Protein AF-V6F274-F1 (afdb_monomer_lite)

Sequence (256 aa):
MAWKYDRFAHTASNDDLSATFKVRGSCPDDVEIDPVRLPEGGLSDEQLLAIKEEIRGAVRDELVRWEMDGILRTYFPSDYATAASVLTRATGKNVSVRSLQAWLIDPGKPSSRRCPEWALKVLKQHVAENALERAQPKLTRLWSGEVRDSKVVEFATDRILREEARREKWRKTGLDALPDKLFELELRVDEYLAHLSNGLTALKTAVRGAEDFEAMKSAFLAAMDEAGTVDFLVRQTRADIEQRKGEFGSDDGVEG

Organism: Magnetospirillum gryphiswaldense (strain DSM 6361 / JCM 21280 / NBRC 15271 / MSR-1) (NCBI:txid431944)

Secondary structure (DSSP, 8-state):
---EEETTTTEEEETTTTEEEEEE-SSSSS-EEEEEE--TT---HHHHHHHHHHHHHHHHHHHHHHHHHHHHHHHSTT-HHHHHHHHHHHHSS---HHHHHHHHS-TTSTT--PPPHHHHHHHHHHHHHHT---PPP-S---HHHHIIIIIHHHHHHHHHHHHHHHHHHHHTS-TTTHHHHHHHHHHHHHHHHHHHHHHHHHHHHHHHH-SSHHHHHHHHHHHHHHHHHHHHHHHHHHHHHHHT-GGGGSTTS---

Radius of gyration: 27.74 Å; chains: 1; bounding box: 57×38×76 Å

pLDDT: mean 86.95, std 8.94, range [52.84, 95.5]

Foldseek 3Di:
DAWFADPVQQKIDDPVQRWMWRWDDDALVPTDTDTPDGHPPGDDPVRVVVVSNNVSVNRHQVVLLVLLVVLCCFAPNLNVQVLQVQLCVVPVDNGDLLNSQLSNPRPPFPSHDRDDPVSSVSSVVVCVVVVDDRDDPPPDDDPVSSCVRHNVSVVVRVVVVVVVVVVVVVVPDDPVCVVVVVVVVVVVVVVVVVLVVQLVVQLVVLVVPDPDDVSSVVSSVVSNVVVVVVVVVVVVVVVCCVVCHALSVDPNSHGD

Structure (mmCIF, N/CA/C/O backbone):
data_AF-V6F274-F1
#
_entry.id   AF-V6F274-F1
#
loop_
_atom_site.group_PDB
_atom_site.id
_atom_site.type_symbol
_atom_site.label_atom_id
_atom_site.label_alt_id
_atom_site.label_comp_id
_atom_site.label_asym_id
_atom_site.label_entity_id
_atom_site.label_seq_id
_atom_site.pdbx_PDB_ins_code
_atom_site.Cartn_x
_atom_site.Cartn_y
_atom_site.Cartn_z
_atom_site.occupancy
_atom_site.B_iso_or_equiv
_atom_site.auth_seq_id
_atom_site.auth_comp_id
_atom_site.auth_asym_id
_atom_site.auth_atom_id
_atom_site.pdbx_PDB_model_num
ATOM 1 N N . MET A 1 1 ? 7.027 15.236 17.107 1.00 58.75 1 MET A N 1
ATOM 2 C CA . MET A 1 1 ? 7.902 14.051 17.088 1.00 58.75 1 MET A CA 1
ATOM 3 C C . MET A 1 1 ? 6.997 12.843 17.235 1.00 58.75 1 MET A C 1
ATOM 5 O O . MET A 1 1 ? 6.377 12.708 18.277 1.00 58.75 1 MET A O 1
ATOM 9 N N . ALA A 1 2 ? 6.768 12.075 16.170 1.00 80.19 2 ALA A N 1
ATOM 10 C CA . ALA A 1 2 ? 5.833 10.949 16.212 1.00 80.19 2 ALA A CA 1
ATOM 11 C C . ALA A 1 2 ? 6.622 9.639 16.174 1.00 80.19 2 ALA A C 1
ATOM 13 O O . ALA A 1 2 ? 7.178 9.281 15.136 1.00 80.19 2 ALA A O 1
ATOM 14 N N . TRP A 1 3 ? 6.686 8.946 17.310 1.00 88.31 3 TRP A N 1
ATOM 15 C CA . TRP A 1 3 ? 7.238 7.597 17.380 1.00 88.31 3 TRP A CA 1
ATOM 16 C C . TRP A 1 3 ? 6.359 6.623 16.602 1.00 88.31 3 TRP A C 1
ATOM 18 O O . TRP A 1 3 ? 5.134 6.632 16.729 1.00 88.31 3 TRP A O 1
ATOM 28 N N . LYS A 1 4 ? 6.993 5.761 15.811 1.00 89.75 4 LYS A N 1
ATOM 29 C CA . LYS A 1 4 ? 6.344 4.654 15.108 1.00 89.75 4 LYS A CA 1
ATOM 30 C C . LYS A 1 4 ? 6.675 3.373 15.853 1.00 89.75 4 LYS A C 1
ATOM 32 O O . LYS A 1 4 ? 7.851 3.073 16.020 1.00 89.75 4 LYS A O 1
ATOM 37 N N . TYR A 1 5 ? 5.663 2.636 16.297 1.00 91.06 5 TYR A N 1
ATOM 38 C CA . TYR A 1 5 ? 5.847 1.341 16.948 1.00 91.06 5 TYR A CA 1
ATOM 39 C C . TYR A 1 5 ? 5.489 0.204 15.989 1.00 91.06 5 TYR A C 1
ATOM 41 O O . TYR A 1 5 ? 4.384 0.168 15.452 1.00 91.06 5 TYR A O 1
ATOM 49 N N . ASP A 1 6 ? 6.423 -0.723 15.791 1.00 88.38 6 ASP A N 1
ATOM 50 C CA . ASP A 1 6 ? 6.211 -1.982 15.088 1.00 88.38 6 ASP A CA 1
ATOM 51 C C . ASP A 1 6 ? 5.970 -3.092 16.112 1.00 88.38 6 ASP A C 1
ATOM 53 O O . ASP A 1 6 ? 6.865 -3.502 16.861 1.00 88.38 6 ASP A O 1
ATOM 57 N N . ARG A 1 7 ? 4.736 -3.597 16.126 1.00 85.00 7 ARG A N 1
ATOM 58 C CA . ARG A 1 7 ? 4.308 -4.661 17.032 1.00 85.00 7 ARG A CA 1
ATOM 59 C C . ARG A 1 7 ? 5.056 -5.978 16.815 1.00 85.00 7 ARG A C 1
ATOM 61 O O . ARG A 1 7 ? 5.243 -6.708 17.781 1.00 85.00 7 ARG A O 1
ATOM 68 N N . PHE A 1 8 ? 5.428 -6.313 15.583 1.00 86.31 8 PHE A N 1
ATOM 69 C CA . PHE A 1 8 ? 6.052 -7.598 15.260 1.00 86.31 8 PHE A CA 1
ATOM 70 C C . PHE A 1 8 ? 7.553 -7.577 15.508 1.00 86.31 8 PHE A C 1
ATOM 72 O O . PHE A 1 8 ? 8.109 -8.538 16.035 1.00 86.31 8 PHE A O 1
ATOM 79 N N . ALA A 1 9 ? 8.205 -6.473 15.147 1.00 88.50 9 ALA A N 1
ATOM 80 C CA . ALA A 1 9 ? 9.619 -6.280 15.434 1.00 88.50 9 ALA A CA 1
ATOM 81 C C . ALA A 1 9 ? 9.871 -5.920 16.908 1.00 88.50 9 ALA A C 1
ATOM 83 O O . ALA A 1 9 ? 11.005 -6.034 17.377 1.00 88.50 9 ALA A O 1
ATOM 84 N N . HIS A 1 10 ? 8.828 -5.504 17.637 1.00 90.44 10 HIS A N 1
ATOM 85 C CA . HIS A 1 10 ? 8.923 -4.940 18.981 1.00 90.44 10 HIS A CA 1
ATOM 86 C C . HIS A 1 10 ? 9.917 -3.774 19.029 1.00 90.44 10 HIS A C 1
ATOM 88 O O . HIS A 1 10 ? 10.778 -3.696 19.909 1.00 90.44 10 HIS A O 1
ATOM 94 N N . THR A 1 11 ? 9.824 -2.872 18.053 1.00 92.75 11 THR A N 1
ATOM 95 C CA . THR A 1 11 ? 10.701 -1.705 17.943 1.00 92.75 11 THR A CA 1
ATOM 96 C C . THR A 1 11 ? 9.897 -0.424 17.817 1.00 92.75 11 THR A C 1
ATOM 98 O O . THR A 1 11 ? 8.853 -0.382 17.173 1.00 92.75 11 THR A O 1
ATOM 101 N N . ALA A 1 12 ? 10.391 0.637 18.444 1.00 91.88 12 ALA A N 1
ATOM 102 C CA . ALA A 1 12 ? 9.900 1.988 18.254 1.00 91.88 12 ALA A CA 1
ATOM 103 C C . ALA A 1 12 ? 10.981 2.819 17.563 1.00 91.88 12 ALA A C 1
ATOM 105 O O . ALA A 1 12 ? 12.122 2.855 18.027 1.00 91.88 12 ALA A O 1
ATOM 106 N N . SER A 1 13 ? 10.641 3.481 16.460 1.00 92.19 13 SER A N 1
ATOM 107 C CA . SER A 1 13 ? 11.565 4.322 15.701 1.00 92.19 13 SER A CA 1
ATOM 108 C C . SER A 1 13 ? 11.059 5.751 15.561 1.00 92.19 13 SER A C 1
ATOM 110 O O . SER A 1 13 ? 9.854 6.022 15.532 1.00 92.19 13 SER A O 1
ATOM 112 N N . ASN A 1 14 ? 12.010 6.676 15.480 1.00 90.62 14 ASN A N 1
ATOM 113 C CA . ASN A 1 14 ? 11.763 8.079 15.205 1.00 90.62 14 ASN A CA 1
ATOM 114 C C . ASN A 1 14 ? 12.804 8.561 14.191 1.00 90.62 14 ASN A C 1
ATOM 116 O O . ASN A 1 14 ? 13.995 8.635 14.503 1.00 90.62 14 ASN A O 1
ATOM 120 N N . ASP A 1 15 ? 12.336 8.847 12.975 1.00 85.75 15 ASP A N 1
ATOM 121 C CA . ASP A 1 15 ? 13.190 9.225 11.846 1.00 85.75 15 ASP A CA 1
ATOM 122 C C . ASP A 1 15 ? 13.871 10.585 12.096 1.00 85.75 15 ASP A C 1
ATOM 124 O O . ASP A 1 15 ? 15.058 10.733 11.810 1.00 85.75 15 ASP A O 1
ATOM 128 N N . ASP A 1 16 ? 13.162 11.537 12.718 1.00 85.56 16 ASP A N 1
ATOM 129 C CA . ASP A 1 16 ? 13.673 12.885 13.014 1.00 85.56 16 ASP A CA 1
ATOM 130 C C . ASP A 1 16 ? 14.846 12.839 14.004 1.00 85.56 16 ASP A C 1
ATOM 132 O O . ASP A 1 16 ? 15.831 13.558 13.857 1.00 85.56 16 ASP A O 1
ATOM 136 N N . LEU A 1 17 ? 14.752 11.965 15.011 1.00 85.56 17 LEU A N 1
ATOM 137 C CA . LEU A 1 17 ? 15.794 11.775 16.024 1.00 85.56 17 LEU A CA 1
ATOM 138 C C . LEU A 1 17 ? 16.844 10.736 15.614 1.00 85.56 17 LEU A C 1
ATOM 140 O O . LEU A 1 17 ? 17.792 10.509 16.361 1.00 85.56 17 LEU A O 1
ATOM 144 N N . SER A 1 18 ? 16.677 10.069 14.465 1.00 87.69 18 SER A N 1
ATOM 145 C CA . SER A 1 18 ? 17.508 8.925 14.057 1.00 87.69 18 SER A CA 1
ATOM 146 C C . SER A 1 18 ? 17.679 7.881 15.175 1.00 87.69 18 SER A C 1
ATOM 148 O O . SER A 1 18 ? 18.742 7.273 15.329 1.00 87.69 18 SER A O 1
ATOM 150 N N . ALA A 1 19 ? 16.620 7.682 15.962 1.00 90.62 19 ALA A N 1
ATOM 151 C CA . ALA A 1 19 ? 16.631 6.878 17.175 1.00 90.62 19 ALA A CA 1
ATOM 152 C C . ALA A 1 19 ? 15.754 5.633 17.016 1.00 90.62 19 ALA A C 1
ATOM 154 O O . ALA A 1 19 ? 14.719 5.642 16.342 1.00 90.62 19 ALA A O 1
ATOM 155 N N . THR A 1 20 ? 16.169 4.532 17.633 1.00 92.81 20 THR A N 1
ATOM 156 C CA . THR A 1 20 ? 15.421 3.275 17.633 1.00 92.81 20 THR A CA 1
ATOM 157 C C . THR A 1 20 ? 15.566 2.591 18.979 1.00 92.81 20 THR A C 1
ATOM 159 O O . THR A 1 20 ? 16.676 2.402 19.475 1.00 92.81 20 THR A O 1
ATOM 162 N N . PHE A 1 21 ? 14.438 2.181 19.541 1.00 93.38 21 PHE A N 1
ATOM 163 C CA . PHE A 1 21 ? 14.358 1.449 20.793 1.00 93.38 21 PHE A CA 1
ATOM 164 C C . PHE A 1 21 ? 13.719 0.092 20.554 1.00 93.38 21 PHE A C 1
ATOM 166 O O . PHE A 1 21 ? 12.788 -0.038 19.760 1.00 93.38 21 PHE A O 1
ATOM 173 N N . LYS A 1 22 ? 14.200 -0.922 21.262 1.00 94.06 22 LYS A N 1
ATOM 174 C CA . LYS A 1 22 ? 13.488 -2.178 21.434 1.00 94.06 22 LYS A CA 1
ATOM 175 C C . LYS A 1 22 ? 12.501 -1.992 22.574 1.00 94.06 22 LYS A C 1
ATOM 177 O O . LYS A 1 22 ? 12.863 -1.475 23.625 1.00 94.06 22 LYS A O 1
ATOM 182 N N . VAL A 1 23 ? 11.269 -2.415 22.359 1.00 92.38 23 VAL A N 1
ATOM 183 C CA . VAL A 1 23 ? 10.185 -2.305 23.328 1.00 92.38 23 VAL A CA 1
ATOM 184 C C . VAL A 1 23 ? 9.952 -3.675 23.948 1.00 92.38 23 VAL A C 1
ATOM 186 O O . VAL A 1 23 ? 9.784 -4.666 23.239 1.00 92.38 23 VAL A O 1
ATOM 189 N N . ARG A 1 24 ? 9.950 -3.746 25.275 1.00 89.06 24 ARG A N 1
ATOM 190 C CA . ARG A 1 24 ? 9.517 -4.918 26.041 1.00 89.06 24 ARG A CA 1
ATOM 191 C C . ARG A 1 24 ? 8.244 -4.568 26.797 1.00 89.06 24 ARG A C 1
ATOM 193 O O . ARG A 1 24 ? 8.030 -3.410 27.128 1.00 89.06 24 ARG A O 1
ATOM 200 N N . GLY A 1 25 ? 7.433 -5.580 27.068 1.00 79.44 25 GLY A N 1
ATOM 201 C CA . GLY A 1 25 ? 6.098 -5.395 27.628 1.00 79.44 25 GLY A CA 1
ATOM 202 C C . GLY A 1 25 ? 5.022 -5.789 26.625 1.00 79.44 25 GLY A C 1
ATOM 203 O O . GLY A 1 25 ? 5.238 -5.799 25.410 1.00 79.44 25 GLY A O 1
ATOM 204 N N . SER A 1 26 ? 3.880 -6.206 27.154 1.00 69.06 26 SER A N 1
ATOM 205 C CA . SER A 1 26 ? 2.735 -6.671 26.365 1.00 69.06 26 SER A CA 1
ATOM 206 C C . SER A 1 26 ? 1.564 -5.691 26.396 1.00 69.06 26 SER A C 1
ATOM 208 O O . SER A 1 26 ? 0.618 -5.844 25.619 1.00 69.06 26 SER A O 1
ATOM 210 N N . CYS A 1 27 ? 1.631 -4.672 27.256 1.00 75.38 27 CYS A N 1
ATOM 211 C CA . CYS A 1 27 ? 0.611 -3.656 27.433 1.00 75.38 27 CYS A CA 1
ATOM 212 C C . CYS A 1 27 ? 1.229 -2.243 27.474 1.00 75.38 27 CYS A C 1
ATOM 214 O O . CYS A 1 27 ? 2.432 -2.076 27.630 1.00 75.38 27 CYS A O 1
ATOM 216 N N . PRO A 1 28 ? 0.433 -1.175 27.310 1.00 79.38 28 PRO A N 1
ATOM 217 C CA . PRO A 1 28 ? 0.962 0.189 27.364 1.00 79.38 28 PRO A CA 1
ATOM 218 C C . PRO A 1 28 ? 1.553 0.574 28.727 1.00 79.38 28 PRO A C 1
ATOM 220 O O . PRO A 1 28 ? 2.378 1.480 28.797 1.00 79.38 28 PRO A O 1
ATOM 223 N N . ASP A 1 29 ? 1.132 -0.093 29.802 1.00 82.25 29 ASP A N 1
ATOM 224 C CA . ASP A 1 29 ? 1.505 0.273 31.170 1.00 82.25 29 ASP A CA 1
ATOM 225 C C . ASP A 1 29 ? 2.794 -0.432 31.638 1.00 82.25 29 ASP A C 1
ATOM 227 O O . ASP A 1 29 ? 3.467 0.062 32.541 1.00 82.25 29 ASP A O 1
ATOM 231 N N . ASP A 1 30 ? 3.184 -1.541 30.992 1.00 86.25 30 ASP A N 1
ATOM 232 C CA . ASP A 1 30 ? 4.390 -2.335 31.290 1.00 86.25 30 ASP A CA 1
ATOM 233 C C . ASP A 1 30 ? 5.542 -2.099 30.296 1.00 86.25 30 ASP A C 1
ATOM 235 O O . ASP A 1 30 ? 6.525 -2.842 30.291 1.00 86.25 30 ASP A O 1
ATOM 239 N N . VAL A 1 31 ? 5.433 -1.058 29.462 1.00 88.38 31 VAL A N 1
ATOM 240 C CA . VAL A 1 31 ? 6.442 -0.727 28.450 1.00 88.38 31 VAL A CA 1
ATOM 241 C C . VAL A 1 31 ? 7.774 -0.400 29.112 1.00 88.38 31 VAL A C 1
ATOM 243 O O . VAL A 1 31 ? 7.897 0.599 29.826 1.00 88.38 31 VAL A O 1
ATOM 246 N N . GLU A 1 32 ? 8.780 -1.197 28.775 1.00 90.31 32 GLU A N 1
ATOM 247 C CA . GLU A 1 32 ? 10.198 -0.936 28.984 1.00 90.31 32 GLU A CA 1
ATOM 248 C C . GLU A 1 32 ? 10.888 -0.732 27.636 1.00 90.31 32 GLU A C 1
ATOM 250 O O . GLU A 1 32 ? 10.511 -1.341 26.631 1.00 90.31 32 GLU A O 1
ATOM 255 N N . ILE A 1 33 ? 11.894 0.142 27.601 1.00 91.06 33 ILE A N 1
ATOM 256 C CA . ILE A 1 33 ? 12.608 0.483 26.369 1.00 91.06 33 ILE A CA 1
ATOM 257 C C . ILE A 1 33 ? 14.104 0.236 26.533 1.00 91.06 33 ILE A C 1
ATOM 259 O O . ILE A 1 33 ? 14.715 0.699 27.492 1.00 91.06 33 ILE A O 1
ATOM 263 N N . ASP A 1 34 ? 14.694 -0.464 25.568 1.00 90.62 34 ASP A N 1
ATOM 264 C CA . ASP A 1 34 ? 16.140 -0.630 25.455 1.00 90.62 34 ASP A CA 1
ATOM 265 C C . ASP A 1 34 ? 16.634 0.112 24.210 1.00 90.62 34 ASP A C 1
ATOM 267 O O . ASP A 1 34 ? 16.087 -0.095 23.120 1.00 90.62 34 ASP A O 1
ATOM 271 N N . PRO A 1 35 ? 17.669 0.957 24.305 1.00 88.69 35 PRO A N 1
ATOM 272 C CA . PRO A 1 35 ? 18.209 1.630 23.135 1.00 88.69 35 PRO A CA 1
ATOM 273 C C . PRO A 1 35 ? 18.848 0.622 22.172 1.00 88.69 35 PRO A C 1
ATOM 275 O O . PRO A 1 35 ? 19.705 -0.172 22.552 1.00 88.69 35 PRO A O 1
ATOM 278 N N . VAL A 1 36 ? 18.448 0.682 20.902 1.00 89.75 36 VAL A N 1
ATOM 279 C CA . VAL A 1 36 ? 19.090 -0.043 19.789 1.00 89.75 36 VAL A CA 1
ATOM 280 C C . VAL A 1 36 ? 19.980 0.914 19.002 1.00 89.75 36 VAL A C 1
ATOM 282 O O . VAL A 1 36 ? 21.102 0.574 18.639 1.00 89.75 36 VAL A O 1
ATOM 285 N N . ARG A 1 37 ? 19.483 2.132 18.765 1.00 88.69 37 ARG A N 1
ATOM 286 C CA . ARG A 1 37 ? 20.206 3.229 18.127 1.00 88.69 37 ARG A CA 1
ATOM 287 C C . ARG A 1 37 ? 19.852 4.536 18.825 1.00 88.69 37 ARG A C 1
ATOM 289 O O . ARG A 1 37 ? 18.673 4.847 18.979 1.00 88.69 37 ARG A O 1
ATOM 296 N N . LEU A 1 38 ? 20.869 5.291 19.220 1.00 86.38 38 LEU A N 1
ATOM 297 C CA . LEU A 1 38 ? 20.725 6.588 19.876 1.00 86.38 38 LEU A CA 1
ATOM 298 C C . LEU A 1 38 ? 21.151 7.727 18.940 1.00 86.38 38 LEU A C 1
ATOM 300 O O . LEU A 1 38 ? 21.980 7.497 18.054 1.00 86.38 38 LEU A O 1
ATOM 304 N N . PRO A 1 39 ? 20.608 8.940 19.139 1.00 85.50 39 PRO A N 1
ATOM 305 C CA . PRO A 1 39 ? 21.097 10.133 18.461 1.00 85.50 39 PRO A CA 1
ATOM 306 C C . PRO A 1 39 ? 22.546 10.447 18.863 1.00 85.50 39 PRO A C 1
ATOM 308 O O . PRO A 1 39 ? 23.002 10.102 19.959 1.00 85.50 39 PRO A O 1
ATOM 311 N N . GLU A 1 40 ? 23.266 11.136 17.977 1.00 76.06 40 GLU A N 1
ATOM 312 C CA . GLU A 1 40 ? 24.596 11.666 18.281 1.00 76.06 40 GLU A CA 1
ATOM 313 C C . GLU A 1 40 ? 24.498 12.662 19.450 1.00 76.06 40 GLU A C 1
ATOM 315 O O . GLU A 1 40 ? 23.741 13.627 19.391 1.00 76.06 40 GLU A O 1
ATOM 320 N N . GLY A 1 41 ? 25.237 12.400 20.533 1.00 78.00 41 GLY A N 1
ATOM 321 C CA . GLY A 1 41 ? 25.191 13.193 21.771 1.00 78.00 41 GLY A CA 1
ATOM 322 C C . GLY A 1 41 ? 24.493 12.515 22.956 1.00 78.00 41 GLY A C 1
ATOM 323 O O . GLY A 1 41 ? 24.585 13.021 24.072 1.00 78.00 41 GLY A O 1
ATOM 324 N N . GLY A 1 42 ? 23.872 11.347 22.751 1.00 81.56 42 GLY A N 1
ATOM 325 C CA . GLY A 1 42 ? 23.177 10.620 23.817 1.00 81.56 42 GLY A CA 1
ATOM 326 C C . GLY A 1 42 ? 21.860 11.283 24.237 1.00 81.56 42 GLY A C 1
ATOM 327 O O . GLY A 1 42 ? 21.408 12.246 23.624 1.00 81.56 42 GLY A O 1
ATOM 328 N N . LEU A 1 43 ? 21.213 10.731 25.263 1.00 84.75 43 LEU A N 1
ATOM 329 C CA . LEU A 1 43 ? 19.952 11.236 25.812 1.00 84.75 43 LEU A CA 1
ATOM 330 C C . LEU A 1 43 ? 20.100 11.420 27.321 1.00 84.75 43 LEU A C 1
ATOM 332 O O . LEU A 1 43 ? 20.685 10.564 27.982 1.00 84.75 43 LEU A O 1
ATOM 336 N N . SER A 1 44 ? 19.564 12.514 27.859 1.00 88.06 44 SER A N 1
ATOM 337 C CA . SER A 1 44 ? 19.455 12.695 29.308 1.00 88.06 44 SER A CA 1
ATOM 338 C C . SER A 1 44 ? 18.360 11.801 29.899 1.00 88.06 44 SER A C 1
ATOM 340 O O . SER A 1 44 ? 17.446 11.367 29.194 1.00 88.06 44 SER A O 1
ATOM 342 N N . ASP A 1 45 ? 18.404 11.568 31.211 1.00 86.62 45 ASP A N 1
ATOM 343 C CA . ASP A 1 45 ? 17.391 10.766 31.912 1.00 86.62 45 ASP A CA 1
ATOM 344 C C . ASP A 1 45 ? 15.978 11.358 31.775 1.00 86.62 45 ASP A C 1
ATOM 346 O O . ASP A 1 45 ? 15.004 10.630 31.581 1.00 86.62 45 ASP A O 1
ATOM 350 N N . GLU A 1 46 ? 15.858 12.689 31.797 1.00 89.94 46 GLU A N 1
ATOM 351 C CA . GLU A 1 46 ? 14.585 13.386 31.569 1.00 89.94 46 GLU A CA 1
ATOM 352 C C . GLU A 1 46 ? 14.054 13.158 30.145 1.00 89.94 46 GLU A C 1
ATOM 354 O O . GLU A 1 46 ? 12.860 12.917 29.953 1.00 89.94 46 GLU A O 1
ATOM 359 N N . GLN A 1 47 ? 14.937 13.180 29.140 1.00 88.69 47 GLN A N 1
ATOM 360 C CA . GLN A 1 47 ? 14.571 12.897 27.751 1.00 88.69 47 GLN A CA 1
ATOM 361 C C . GLN A 1 47 ? 14.164 11.436 27.566 1.00 88.69 47 GLN A C 1
ATOM 363 O O . GLN A 1 47 ? 13.187 11.160 26.873 1.00 88.69 47 GLN A O 1
ATOM 368 N N . LEU A 1 48 ? 14.877 10.501 28.200 1.00 87.44 48 LEU A N 1
ATOM 369 C CA . LEU A 1 48 ? 14.534 9.080 28.174 1.00 87.44 48 LEU A CA 1
ATOM 370 C C . LEU A 1 48 ? 13.157 8.823 28.788 1.00 87.44 48 LEU A C 1
ATOM 372 O O . LEU A 1 48 ? 12.377 8.056 28.223 1.00 87.44 48 LEU A O 1
ATOM 376 N N . LEU A 1 49 ? 12.825 9.490 29.897 1.00 88.69 49 LEU A N 1
ATOM 377 C CA . LEU A 1 49 ? 11.506 9.377 30.515 1.00 88.69 49 LEU A CA 1
ATOM 378 C C . LEU A 1 49 ? 10.399 9.911 29.593 1.00 88.69 49 LEU A C 1
ATOM 380 O O . LEU A 1 49 ? 9.384 9.241 29.406 1.00 88.69 49 LEU A O 1
ATOM 384 N N . ALA A 1 50 ? 10.607 11.073 28.969 1.00 90.50 50 ALA A N 1
ATOM 385 C CA . ALA A 1 50 ? 9.653 11.637 28.012 1.00 90.50 50 ALA A CA 1
ATOM 386 C C . ALA A 1 50 ? 9.458 10.728 26.785 1.00 90.50 50 ALA A C 1
ATOM 388 O O . ALA A 1 50 ? 8.327 10.447 26.391 1.00 90.50 50 ALA A O 1
ATOM 389 N N . ILE A 1 51 ? 10.550 10.198 26.224 1.00 91.00 51 ILE A N 1
ATOM 390 C CA . ILE A 1 51 ? 10.516 9.245 25.106 1.00 91.00 51 ILE A CA 1
ATOM 391 C C . ILE A 1 51 ? 9.759 7.975 25.496 1.00 91.00 51 ILE A C 1
ATOM 393 O O . ILE A 1 51 ? 8.962 7.470 24.706 1.00 91.00 51 ILE A O 1
ATOM 397 N N . LYS A 1 52 ? 9.962 7.469 26.717 1.00 90.81 52 LYS A N 1
ATOM 398 C CA . LYS A 1 52 ? 9.232 6.303 27.225 1.00 90.81 52 LYS A CA 1
ATOM 399 C C . LYS A 1 52 ? 7.722 6.552 27.233 1.00 90.81 52 LYS A C 1
ATOM 401 O O . LYS A 1 52 ? 6.980 5.693 26.763 1.00 90.81 52 LYS A O 1
ATOM 406 N N . GLU A 1 53 ? 7.262 7.720 27.680 1.00 91.00 53 GLU A N 1
ATOM 407 C CA . GLU A 1 53 ? 5.836 8.087 27.632 1.00 91.00 53 GLU A CA 1
ATOM 408 C C . GLU A 1 53 ? 5.293 8.215 26.202 1.00 91.00 53 GLU A C 1
ATOM 410 O O . GLU A 1 53 ? 4.192 7.746 25.902 1.00 91.00 53 GLU A O 1
ATOM 415 N N . GLU A 1 54 ? 6.064 8.797 25.283 1.00 91.75 54 GLU A N 1
ATOM 416 C CA . GLU A 1 54 ? 5.655 8.888 23.879 1.00 91.75 54 GLU A CA 1
ATOM 417 C C . GLU A 1 54 ? 5.552 7.501 23.223 1.00 91.75 54 GLU A C 1
ATOM 419 O O . GLU A 1 54 ? 4.574 7.213 22.526 1.00 91.75 54 GLU A O 1
ATOM 424 N N . ILE A 1 55 ? 6.515 6.612 23.491 1.00 91.38 55 ILE A N 1
ATOM 425 C CA . ILE A 1 55 ? 6.498 5.224 23.016 1.00 91.38 55 ILE A CA 1
ATOM 426 C C . ILE A 1 55 ? 5.312 4.468 23.621 1.00 91.38 55 ILE A C 1
ATOM 428 O O . ILE A 1 55 ? 4.633 3.748 22.892 1.00 91.38 55 ILE A O 1
ATOM 432 N N . ARG A 1 56 ? 4.986 4.666 24.906 1.00 91.81 56 ARG A N 1
ATOM 433 C CA . ARG A 1 56 ? 3.762 4.113 25.519 1.00 91.81 56 ARG A CA 1
ATOM 434 C C . ARG A 1 56 ? 2.507 4.541 24.768 1.00 91.81 56 ARG A C 1
ATOM 436 O O . ARG A 1 56 ? 1.637 3.711 24.497 1.00 91.81 56 ARG A O 1
ATOM 443 N N . GLY A 1 57 ? 2.425 5.818 24.395 1.00 90.75 57 GLY A N 1
ATOM 444 C CA . GLY A 1 57 ? 1.356 6.342 23.548 1.00 90.75 57 GLY A CA 1
ATOM 445 C C . GLY A 1 57 ? 1.279 5.631 22.194 1.00 90.75 57 GLY A C 1
ATOM 446 O O . GLY A 1 57 ? 0.205 5.173 21.807 1.00 90.75 57 GLY A O 1
ATOM 447 N N . ALA A 1 58 ? 2.416 5.468 21.512 1.00 90.31 58 ALA A N 1
ATOM 448 C CA . ALA A 1 58 ? 2.492 4.782 20.221 1.00 90.31 58 ALA A CA 1
ATOM 449 C C . ALA A 1 58 ? 2.115 3.291 20.313 1.00 90.31 58 ALA A C 1
ATOM 451 O O . ALA A 1 58 ? 1.386 2.787 19.458 1.00 90.31 58 ALA A O 1
ATOM 452 N N . VAL A 1 59 ? 2.548 2.595 21.371 1.00 90.69 59 VAL A N 1
ATOM 453 C CA . VAL A 1 59 ? 2.154 1.207 21.658 1.00 90.69 59 VAL A CA 1
ATOM 454 C C . VAL A 1 59 ? 0.643 1.118 21.849 1.00 90.69 59 VAL A C 1
ATOM 456 O O . VAL A 1 59 ? -0.000 0.273 21.229 1.00 90.69 59 VAL A O 1
ATOM 459 N N . ARG A 1 60 ? 0.053 2.007 22.658 1.00 91.44 60 ARG A N 1
ATOM 460 C CA . ARG A 1 60 ? -1.400 2.045 22.878 1.00 91.44 60 ARG A CA 1
ATOM 461 C C . ARG A 1 60 ? -2.164 2.256 21.575 1.00 91.44 60 ARG A C 1
ATOM 463 O O . ARG A 1 60 ? -3.106 1.518 21.298 1.00 91.44 60 ARG A O 1
ATOM 470 N N . ASP A 1 61 ? -1.742 3.224 20.771 1.00 90.62 61 ASP A N 1
ATOM 471 C CA . ASP A 1 61 ? -2.393 3.546 19.502 1.00 90.62 61 ASP A CA 1
ATOM 472 C C . ASP A 1 61 ? -2.330 2.376 18.514 1.00 90.62 61 ASP A C 1
ATOM 474 O O . ASP A 1 61 ? -3.328 2.064 17.858 1.00 90.62 61 ASP A O 1
ATOM 478 N N . GLU A 1 62 ? -1.195 1.677 18.458 1.00 91.62 62 GLU A N 1
ATOM 479 C CA . GLU A 1 62 ? -1.027 0.495 17.616 1.00 91.62 62 GLU A CA 1
ATOM 480 C C . GLU A 1 62 ? -1.883 -0.681 18.102 1.00 91.62 62 GLU A C 1
ATOM 482 O O . GLU A 1 62 ? -2.528 -1.348 17.293 1.00 91.62 62 GLU A O 1
ATOM 487 N N . LEU A 1 63 ? -1.972 -0.919 19.416 1.00 90.75 63 LEU A N 1
ATOM 488 C CA . LEU A 1 63 ? -2.867 -1.939 19.974 1.00 90.75 63 LEU A CA 1
ATOM 489 C C . LEU A 1 63 ? -4.332 -1.655 19.620 1.00 90.75 63 LEU A C 1
ATOM 491 O O . LEU A 1 63 ? -5.038 -2.549 19.153 1.00 90.75 63 LEU A O 1
ATOM 495 N N . VAL A 1 64 ? -4.777 -0.406 19.780 1.00 93.00 64 VAL A N 1
ATOM 496 C CA . VAL A 1 64 ? -6.143 0.018 19.440 1.00 93.00 64 VAL A CA 1
ATOM 497 C C . VAL A 1 64 ? -6.416 -0.161 17.946 1.00 93.00 64 VAL A C 1
ATOM 499 O O . VAL A 1 64 ? -7.485 -0.656 17.581 1.00 93.00 64 VAL A O 1
ATOM 502 N N . ARG A 1 65 ? -5.459 0.193 17.078 1.00 94.06 65 ARG A N 1
ATOM 503 C CA . ARG A 1 65 ? -5.554 -0.025 15.627 1.00 94.06 65 ARG A CA 1
ATOM 504 C C . ARG A 1 65 ? -5.696 -1.507 15.288 1.00 94.06 65 ARG A C 1
ATOM 506 O O . ARG A 1 65 ? -6.585 -1.867 14.521 1.00 94.06 65 ARG A O 1
ATOM 513 N N . TRP A 1 66 ? -4.856 -2.357 15.874 1.00 92.44 66 TRP A N 1
ATOM 514 C CA . TRP A 1 66 ? -4.892 -3.807 15.667 1.00 92.44 66 TRP A CA 1
ATOM 515 C C . TRP A 1 66 ? -6.223 -4.424 16.080 1.00 92.44 66 TRP A C 1
ATOM 517 O O . TRP A 1 66 ? -6.804 -5.221 15.345 1.00 92.44 66 TRP A O 1
ATOM 527 N N . GLU A 1 67 ? -6.728 -4.049 17.251 1.00 94.19 67 GLU A N 1
ATOM 528 C CA . GLU A 1 67 ? -8.017 -4.545 17.724 1.00 94.19 67 GLU A CA 1
ATOM 529 C C . GLU A 1 67 ? -9.175 -4.048 16.851 1.00 94.19 67 GLU A C 1
ATOM 531 O O . GLU A 1 67 ? -10.102 -4.810 16.567 1.00 94.19 67 GLU A O 1
ATOM 536 N N . MET A 1 68 ? -9.109 -2.799 16.382 1.00 95.25 68 MET A N 1
ATOM 537 C CA . MET A 1 68 ? -10.070 -2.247 15.428 1.00 95.25 68 MET A CA 1
ATOM 538 C C . MET A 1 68 ? -10.062 -3.032 14.109 1.00 95.25 68 MET A C 1
ATOM 540 O O . MET A 1 68 ? -11.127 -3.436 13.641 1.00 95.25 68 MET A O 1
ATOM 544 N N . ASP A 1 69 ? -8.885 -3.291 13.531 1.00 93.19 69 ASP A N 1
ATOM 545 C CA . ASP A 1 69 ? -8.738 -4.087 12.304 1.00 93.19 69 ASP A CA 1
ATOM 546 C C . ASP A 1 69 ? -9.319 -5.497 12.486 1.00 93.19 69 ASP A C 1
ATOM 548 O O . ASP A 1 69 ? -10.109 -5.962 11.662 1.00 93.19 69 ASP A O 1
ATOM 552 N N . GLY A 1 70 ? -9.018 -6.146 13.616 1.00 92.38 70 GLY A N 1
ATOM 553 C CA . GLY A 1 70 ? -9.545 -7.467 13.954 1.00 92.38 70 GLY A CA 1
ATOM 554 C C . GLY A 1 70 ? -11.075 -7.509 14.013 1.00 92.38 70 GLY A C 1
ATOM 555 O O . GLY A 1 70 ? -11.692 -8.414 13.443 1.00 92.38 70 GLY A O 1
ATOM 556 N N . ILE A 1 71 ? -11.710 -6.516 14.648 1.00 92.75 71 ILE A N 1
ATOM 557 C CA . ILE A 1 71 ? -13.178 -6.417 14.703 1.00 92.75 71 ILE A CA 1
ATOM 558 C C . ILE A 1 71 ? -13.761 -6.182 13.312 1.00 92.75 71 ILE A C 1
ATOM 560 O O . ILE A 1 71 ? -14.714 -6.860 12.925 1.00 92.75 71 ILE A O 1
ATOM 564 N N . LEU A 1 72 ? -13.195 -5.248 12.548 1.00 91.75 72 LEU A N 1
ATOM 565 C CA . LEU A 1 72 ? -13.702 -4.911 11.221 1.00 91.75 72 LEU A CA 1
ATOM 566 C C . LEU A 1 72 ? -13.604 -6.099 10.263 1.00 91.75 72 LEU A C 1
ATOM 568 O O . LEU A 1 72 ? -14.575 -6.404 9.578 1.00 91.75 72 LEU A O 1
ATOM 572 N N . ARG A 1 73 ? -12.492 -6.836 10.265 1.00 88.81 73 ARG A N 1
ATOM 573 C CA . ARG A 1 73 ? -12.333 -8.026 9.415 1.00 88.81 73 ARG A CA 1
ATOM 574 C C . ARG A 1 73 ? -13.233 -9.185 9.823 1.00 88.81 73 ARG A C 1
ATOM 576 O O . ARG A 1 73 ? -13.700 -9.914 8.955 1.00 88.81 73 ARG A O 1
ATOM 583 N N . THR A 1 74 ? -13.470 -9.359 11.122 1.00 88.56 74 THR A N 1
ATOM 584 C CA . THR A 1 74 ? -14.247 -10.496 11.638 1.00 88.56 74 THR A CA 1
ATOM 585 C C . THR A 1 74 ? -15.753 -10.277 11.508 1.00 88.56 74 THR A C 1
ATOM 587 O O . THR A 1 74 ? -16.479 -11.207 11.166 1.00 88.56 74 THR A O 1
ATOM 590 N N . TYR A 1 75 ? -16.233 -9.062 11.788 1.00 88.50 75 TYR A N 1
ATOM 591 C CA . TYR A 1 75 ? -17.668 -8.768 11.894 1.00 88.50 75 TYR A CA 1
ATOM 592 C C . TYR A 1 75 ? -18.203 -7.894 10.756 1.00 88.50 75 TYR A C 1
ATOM 594 O O . TYR A 1 75 ? -19.409 -7.870 10.524 1.00 88.50 75 TYR A O 1
ATOM 602 N N . PHE A 1 76 ? -17.326 -7.206 10.021 1.00 87.69 76 PHE A N 1
ATOM 603 C CA . PHE A 1 76 ? -17.688 -6.328 8.903 1.00 87.69 76 PHE A CA 1
ATOM 604 C C . PHE A 1 76 ? -16.831 -6.597 7.651 1.00 87.69 76 PHE A C 1
ATOM 606 O O . PHE A 1 76 ? -16.293 -5.647 7.067 1.00 87.69 76 PHE A O 1
ATOM 613 N N . PRO A 1 77 ? -16.671 -7.866 7.216 1.00 83.31 77 PRO A N 1
ATOM 614 C CA . PRO A 1 77 ? -15.800 -8.204 6.096 1.00 83.31 77 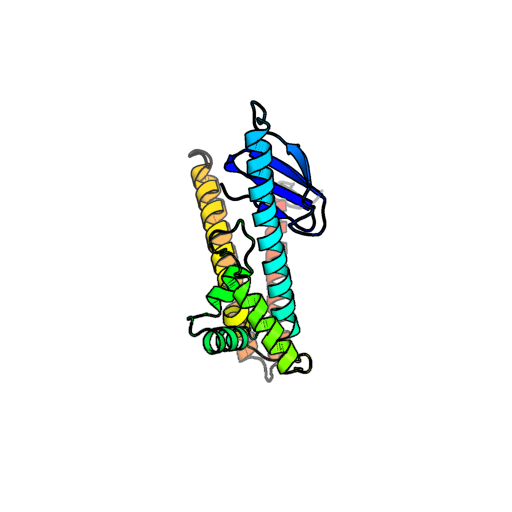PRO A CA 1
ATOM 615 C C . PRO A 1 77 ? -16.238 -7.445 4.839 1.00 83.31 77 PRO A C 1
ATOM 617 O O . PRO A 1 77 ? -17.363 -7.595 4.359 1.00 83.31 77 PRO A O 1
ATOM 620 N N . SER A 1 78 ? -15.346 -6.591 4.336 1.00 75.12 78 SER A N 1
ATOM 621 C CA . SER A 1 78 ? -15.573 -5.723 3.173 1.00 75.12 78 SER A CA 1
ATOM 622 C C . SER A 1 78 ? -16.790 -4.790 3.284 1.00 75.12 78 SER A C 1
ATOM 624 O O . SER A 1 78 ? -17.232 -4.264 2.268 1.00 75.12 78 SER A O 1
ATOM 626 N N . ASP A 1 79 ? -17.327 -4.546 4.489 1.00 85.44 79 ASP A N 1
ATOM 627 C CA . ASP A 1 79 ? -18.551 -3.755 4.707 1.00 85.44 79 ASP A CA 1
ATOM 628 C C . ASP A 1 79 ? -18.369 -2.649 5.760 1.00 85.44 79 ASP A C 1
ATOM 630 O O . ASP A 1 79 ? -19.160 -2.476 6.692 1.00 85.44 79 ASP A O 1
ATOM 634 N N . TYR A 1 80 ? -17.306 -1.854 5.615 1.00 90.38 80 TYR A N 1
ATOM 635 C CA . TYR A 1 80 ? -16.982 -0.790 6.575 1.00 90.38 80 TYR A CA 1
ATOM 636 C C . TYR A 1 80 ? -18.042 0.320 6.607 1.00 90.38 80 TYR A C 1
ATOM 638 O O . TYR A 1 80 ? -18.099 1.091 7.564 1.00 90.38 80 TYR A O 1
ATOM 646 N N . ALA A 1 81 ? -18.913 0.401 5.595 1.00 90.31 81 ALA A N 1
ATOM 647 C CA . ALA A 1 81 ? -20.056 1.309 5.587 1.00 90.31 81 ALA A CA 1
ATOM 648 C C . ALA A 1 81 ? -21.009 1.031 6.759 1.00 90.31 81 ALA A C 1
ATOM 650 O O . ALA A 1 81 ? -21.460 1.967 7.423 1.00 90.31 81 ALA A O 1
ATOM 651 N N . THR A 1 82 ? -21.260 -0.244 7.068 1.00 90.31 82 THR A N 1
ATOM 652 C CA . THR A 1 82 ? -22.088 -0.637 8.212 1.00 90.31 82 THR A CA 1
ATOM 653 C C . THR A 1 82 ? -21.413 -0.264 9.527 1.00 90.31 82 THR A C 1
ATOM 655 O O . THR A 1 82 ? -22.048 0.365 10.370 1.00 90.31 82 THR A O 1
ATOM 658 N N . ALA A 1 83 ? -20.118 -0.550 9.686 1.00 92.56 83 ALA A N 1
ATOM 659 C CA . ALA A 1 83 ? -19.371 -0.165 10.886 1.00 92.56 83 ALA A CA 1
ATOM 660 C C . ALA A 1 83 ? -19.368 1.362 11.105 1.00 92.56 83 ALA A C 1
ATOM 662 O O . ALA A 1 83 ? -19.608 1.844 12.213 1.00 92.56 83 ALA A O 1
ATOM 663 N N . ALA A 1 84 ? -19.167 2.139 10.038 1.00 93.31 84 ALA A N 1
ATOM 664 C CA . ALA A 1 84 ? -19.215 3.599 10.080 1.00 93.31 84 ALA A CA 1
ATOM 665 C C . ALA A 1 84 ? -20.611 4.117 10.478 1.00 93.31 84 ALA A C 1
ATOM 667 O O . ALA A 1 84 ? -20.729 5.053 11.275 1.00 93.31 84 ALA A O 1
ATOM 668 N N . SER A 1 85 ? -21.672 3.475 9.979 1.00 93.06 85 SER A N 1
ATOM 669 C CA . SER A 1 85 ? -23.058 3.775 10.356 1.00 93.06 85 SER A CA 1
ATOM 670 C C . SER A 1 85 ? -23.333 3.475 11.833 1.00 93.06 85 SER A C 1
ATOM 672 O O . SER A 1 85 ? -23.906 4.318 12.525 1.00 93.06 85 SER A O 1
ATOM 674 N N . VAL A 1 86 ? -22.865 2.330 12.346 1.00 93.62 86 VAL A N 1
ATOM 675 C CA . VAL A 1 86 ? -22.975 1.961 13.769 1.00 93.62 86 VAL A CA 1
ATOM 676 C C . VAL A 1 86 ? -22.326 3.026 14.653 1.00 93.62 86 VAL A C 1
ATOM 678 O O . VAL A 1 86 ? -22.964 3.523 15.581 1.00 93.62 86 VAL A O 1
ATOM 681 N N . LEU A 1 87 ? -21.094 3.429 14.332 1.00 95.12 87 LEU A N 1
ATOM 682 C CA . LEU A 1 87 ? -20.366 4.459 15.079 1.00 95.12 87 LEU A CA 1
ATOM 683 C C . LEU A 1 87 ? -21.063 5.820 15.037 1.00 95.12 87 LEU A C 1
ATOM 685 O O . LEU A 1 87 ? -21.178 6.491 16.066 1.00 95.12 87 LEU A O 1
ATOM 689 N N . THR A 1 88 ? -21.545 6.215 13.858 1.00 93.88 88 THR A N 1
ATOM 690 C CA . THR A 1 88 ? -22.249 7.488 13.670 1.00 93.88 88 THR A CA 1
ATOM 691 C C . THR A 1 88 ? -23.535 7.525 14.487 1.00 93.88 88 THR A C 1
ATOM 693 O O . THR A 1 88 ? -23.782 8.491 15.204 1.00 93.88 88 THR A O 1
ATOM 696 N N . ARG A 1 89 ? -24.322 6.445 14.460 1.00 92.38 89 ARG A N 1
ATOM 697 C CA . ARG A 1 89 ? -25.574 6.340 15.218 1.00 92.38 89 ARG A CA 1
ATOM 698 C C . ARG A 1 89 ? -25.346 6.333 16.728 1.00 92.38 89 ARG A C 1
ATOM 700 O O . ARG A 1 89 ? -26.092 6.980 17.450 1.00 92.38 89 ARG A O 1
ATOM 707 N N . ALA A 1 90 ? -24.331 5.614 17.201 1.00 91.38 90 ALA A N 1
ATOM 708 C CA . ALA A 1 90 ? -24.058 5.486 18.631 1.00 91.38 90 ALA A CA 1
ATOM 709 C C . ALA A 1 90 ? -23.504 6.774 19.262 1.00 91.38 90 ALA A C 1
ATOM 711 O O . ALA A 1 90 ? -23.685 6.996 20.454 1.00 91.38 90 ALA A O 1
ATOM 712 N N . THR A 1 91 ? -22.809 7.612 18.485 1.00 89.44 91 THR A N 1
ATOM 713 C CA . THR A 1 91 ? -22.084 8.776 19.030 1.00 89.44 91 THR A CA 1
ATOM 714 C C . THR A 1 91 ? -22.569 10.131 18.529 1.00 89.44 91 THR A C 1
ATOM 716 O O . THR A 1 91 ? -22.143 11.153 19.061 1.00 89.44 91 THR A O 1
ATOM 719 N N . GLY A 1 92 ? -23.397 10.167 17.481 1.00 87.06 92 GLY A N 1
ATOM 720 C CA . GLY A 1 92 ? -23.786 11.397 16.784 1.00 87.06 92 GLY A CA 1
ATOM 721 C C . GLY A 1 92 ? -22.651 12.057 15.987 1.00 87.06 92 GLY A C 1
ATOM 722 O O . GLY A 1 92 ? -22.860 13.103 15.377 1.00 87.06 92 GLY A O 1
ATOM 723 N N . LYS A 1 93 ? -21.443 11.476 15.972 1.00 89.06 93 LYS A N 1
ATOM 724 C CA . LYS A 1 93 ? -20.290 11.994 15.222 1.00 89.06 93 LYS A CA 1
ATOM 725 C C . LYS A 1 93 ? -20.324 11.485 13.788 1.00 89.06 93 LYS A C 1
ATOM 727 O O . LYS A 1 93 ? -20.590 10.313 13.561 1.00 89.06 93 LYS A O 1
ATOM 732 N N . ASN A 1 94 ? -19.975 12.331 12.822 1.00 90.44 94 ASN A N 1
ATOM 733 C CA . ASN A 1 94 ? -19.879 11.915 11.424 1.00 90.44 94 ASN A CA 1
ATOM 734 C C . ASN A 1 94 ? -18.634 11.035 11.207 1.00 90.44 94 ASN A C 1
ATOM 736 O O . ASN A 1 94 ? -17.522 11.547 11.058 1.00 90.44 94 ASN A O 1
ATOM 740 N N . VAL A 1 95 ? -18.818 9.713 11.215 1.00 93.06 95 VAL A N 1
ATOM 741 C CA . VAL A 1 95 ? -17.766 8.740 10.908 1.00 93.06 95 VAL A CA 1
ATOM 742 C C . VAL A 1 95 ? -18.011 8.187 9.515 1.00 93.06 95 VAL A C 1
ATOM 744 O O . VAL A 1 95 ? -19.043 7.580 9.244 1.00 93.06 95 VAL A O 1
ATOM 747 N N . SER A 1 96 ? -17.036 8.374 8.627 1.00 92.31 96 SER A N 1
ATOM 748 C CA . SER A 1 96 ? -17.093 7.846 7.265 1.00 92.31 96 SER A CA 1
ATOM 749 C C . SER A 1 96 ? -16.268 6.567 7.123 1.00 92.31 96 SER A C 1
ATOM 751 O O . SER A 1 96 ? -15.359 6.301 7.910 1.00 92.31 96 SER A O 1
ATOM 753 N N . VAL A 1 97 ? -16.506 5.824 6.042 1.00 91.50 97 VAL A N 1
ATOM 754 C CA . VAL A 1 97 ? -15.643 4.705 5.631 1.00 91.50 97 VAL A CA 1
ATOM 755 C C . VAL A 1 97 ? -14.179 5.139 5.502 1.00 91.50 97 VAL A C 1
ATOM 757 O O . VAL A 1 97 ? -13.283 4.432 5.951 1.00 91.50 97 VAL A O 1
ATOM 760 N N . ARG A 1 98 ? -13.916 6.332 4.952 1.00 91.12 98 ARG A N 1
ATOM 761 C CA . ARG A 1 98 ? -12.546 6.857 4.833 1.00 91.12 98 ARG A CA 1
ATOM 762 C C . ARG A 1 98 ? -11.916 7.138 6.193 1.00 91.12 98 ARG A C 1
ATOM 764 O O . ARG A 1 98 ? -10.712 6.981 6.328 1.00 91.12 98 ARG A O 1
ATOM 771 N N . SER A 1 99 ? -12.713 7.536 7.186 1.00 93.56 99 SER A N 1
ATOM 772 C CA . SER A 1 99 ? -12.244 7.726 8.563 1.00 93.56 99 SER A CA 1
ATOM 773 C C . SER A 1 99 ? -11.768 6.399 9.148 1.00 93.56 99 SER A C 1
ATOM 775 O O . SER A 1 99 ? -10.658 6.341 9.662 1.00 93.56 99 SER A O 1
ATOM 777 N N . LEU A 1 100 ? -12.562 5.332 8.986 1.00 93.06 100 LEU A N 1
ATOM 778 C CA . LEU A 1 100 ? -12.174 3.980 9.397 1.00 93.06 100 LEU A CA 1
ATOM 779 C C . LEU A 1 100 ? -10.898 3.529 8.694 1.00 93.06 100 LEU A C 1
ATOM 781 O O . LEU A 1 100 ? -9.946 3.134 9.351 1.00 93.06 100 LEU A O 1
ATOM 785 N N . GLN A 1 101 ? -10.851 3.643 7.367 1.00 91.81 101 GLN A N 1
ATOM 786 C CA . GLN A 1 101 ? -9.670 3.247 6.604 1.00 91.81 101 GLN A CA 1
ATOM 787 C C . GLN A 1 101 ? -8.429 4.027 7.048 1.00 91.81 101 GLN A C 1
ATOM 789 O O . GLN A 1 101 ? -7.396 3.414 7.274 1.00 91.81 101 GLN A O 1
ATOM 794 N N . ALA A 1 102 ? -8.535 5.346 7.250 1.00 90.56 102 ALA A N 1
ATOM 795 C CA . ALA A 1 102 ? -7.436 6.181 7.736 1.00 90.56 102 ALA A CA 1
ATOM 796 C C . ALA A 1 102 ? -6.932 5.771 9.130 1.00 90.56 102 ALA A C 1
ATOM 798 O O . ALA A 1 102 ? -5.742 5.909 9.396 1.00 90.56 102 ALA A O 1
ATOM 799 N N . TRP A 1 103 ? -7.803 5.247 9.998 1.00 94.88 103 TRP A N 1
ATOM 800 C CA . TRP A 1 103 ? -7.406 4.695 11.299 1.00 94.88 103 TRP A CA 1
ATOM 801 C C . TRP A 1 103 ? -6.616 3.396 11.192 1.00 94.88 103 TRP A C 1
ATOM 803 O O . TRP A 1 103 ? -5.805 3.112 12.066 1.00 94.88 103 TRP A O 1
ATOM 813 N N . LEU A 1 104 ? -6.852 2.617 10.135 1.00 92.12 104 LEU A N 1
ATOM 814 C CA . LEU A 1 104 ? -6.171 1.345 9.896 1.00 92.12 104 LEU A CA 1
ATOM 815 C C . LEU A 1 104 ? -4.856 1.499 9.127 1.00 92.12 104 LEU A C 1
ATOM 817 O O . LEU A 1 104 ? -4.040 0.581 9.141 1.00 92.12 104 LEU A O 1
ATOM 821 N N . ILE A 1 105 ? -4.630 2.638 8.468 1.00 89.06 105 ILE A N 1
ATOM 822 C CA . ILE A 1 105 ? -3.371 2.917 7.775 1.00 89.06 105 ILE A CA 1
ATOM 823 C C . ILE A 1 105 ? -2.208 2.979 8.773 1.00 89.06 105 ILE A C 1
ATOM 825 O O . ILE A 1 105 ? -2.319 3.600 9.831 1.00 89.06 105 ILE A O 1
ATOM 829 N N . ASP A 1 106 ? -1.065 2.411 8.384 1.00 85.25 106 ASP A N 1
ATOM 830 C CA . ASP A 1 106 ? 0.163 2.422 9.181 1.00 85.25 106 ASP A CA 1
ATOM 831 C C . ASP A 1 106 ? 0.543 3.840 9.659 1.00 85.25 106 ASP A C 1
ATOM 833 O O . ASP A 1 106 ? 0.597 4.755 8.827 1.00 85.25 106 ASP A O 1
ATOM 837 N N . PRO A 1 107 ? 0.862 4.039 10.957 1.00 82.56 107 PRO A N 1
ATOM 838 C CA . PRO A 1 107 ? 1.113 5.354 11.571 1.00 82.56 107 PRO A CA 1
ATOM 839 C C . PRO A 1 107 ? 2.176 6.240 10.902 1.00 82.56 107 PRO A C 1
ATOM 841 O O . PRO A 1 107 ? 2.230 7.440 11.157 1.00 82.56 107 PRO A O 1
ATOM 844 N N . GLY A 1 108 ? 3.023 5.682 10.033 1.00 78.81 108 GLY A N 1
ATOM 845 C CA . GLY A 1 108 ? 4.032 6.434 9.284 1.00 78.81 108 GLY A CA 1
ATOM 846 C C . GLY A 1 108 ? 3.594 6.954 7.917 1.00 78.81 108 GLY A C 1
ATOM 847 O O . GLY A 1 108 ? 4.380 7.634 7.261 1.00 78.81 108 GLY A O 1
ATOM 848 N N . LYS A 1 109 ? 2.381 6.634 7.464 1.00 84.19 109 LYS A N 1
ATOM 849 C CA . LYS A 1 109 ? 1.880 7.068 6.159 1.00 84.19 109 LYS A CA 1
ATOM 850 C C . LYS A 1 109 ? 1.094 8.390 6.280 1.00 84.19 109 LYS A C 1
ATOM 852 O O . LYS A 1 109 ? 0.386 8.594 7.265 1.00 84.19 109 LYS A O 1
ATOM 857 N N . PRO A 1 110 ? 1.121 9.273 5.261 1.00 83.31 110 PRO A N 1
ATOM 858 C CA . PRO A 1 110 ? 0.539 10.627 5.341 1.00 83.31 110 PRO A CA 1
ATOM 859 C C . PRO A 1 110 ? -0.985 10.661 5.562 1.00 83.31 110 PRO A C 1
ATOM 861 O O . PRO A 1 110 ? -1.554 11.616 6.104 1.00 83.31 110 PRO A O 1
ATOM 864 N N . SER A 1 111 ? -1.677 9.610 5.137 1.00 85.50 111 SER A N 1
ATOM 865 C CA . SER A 1 111 ? -3.121 9.455 5.312 1.00 85.50 111 SER A CA 1
ATOM 866 C C . SER A 1 111 ? -3.516 8.843 6.656 1.00 85.50 111 SER A C 1
ATOM 868 O O . SER A 1 111 ? -4.708 8.831 6.968 1.00 85.50 111 SER A O 1
ATOM 870 N N . SER A 1 112 ? -2.553 8.362 7.450 1.00 87.94 112 SER A N 1
ATOM 871 C CA . SER A 1 112 ? -2.836 7.744 8.741 1.00 87.94 112 SER A CA 1
ATOM 872 C C . SER A 1 112 ? -3.442 8.750 9.707 1.00 87.94 112 SER A C 1
ATOM 874 O O . SER A 1 112 ? -3.093 9.936 9.733 1.00 87.94 112 SER A O 1
ATOM 876 N N . ARG A 1 113 ? -4.406 8.285 10.491 1.00 92.50 113 ARG A N 1
ATOM 877 C CA . ARG A 1 113 ? -5.028 9.036 11.576 1.00 92.50 113 ARG A CA 1
ATOM 878 C C . ARG A 1 113 ? -5.075 8.137 12.797 1.00 92.50 113 ARG A C 1
ATOM 880 O O . ARG A 1 113 ? -5.311 6.943 12.677 1.00 92.50 113 ARG A O 1
ATOM 887 N N . ARG A 1 114 ? -4.918 8.720 13.983 1.00 91.31 114 ARG A N 1
ATOM 888 C CA . ARG A 1 114 ? -5.021 7.978 15.240 1.00 91.31 114 ARG A CA 1
ATOM 889 C C . ARG A 1 114 ? -6.393 7.308 15.357 1.00 91.31 114 ARG A C 1
ATOM 891 O O . ARG A 1 114 ? -7.414 7.993 15.256 1.00 91.31 114 ARG A O 1
ATOM 898 N N . CYS A 1 115 ? -6.407 5.995 15.587 1.00 92.81 115 CYS A N 1
ATOM 899 C CA . CYS A 1 115 ? -7.632 5.254 15.863 1.00 92.81 115 CYS A CA 1
ATOM 900 C C . CYS A 1 115 ? -8.140 5.614 17.267 1.00 92.81 115 CYS A C 1
ATOM 902 O O . CYS A 1 115 ? -7.429 5.388 18.246 1.00 92.81 115 CYS A O 1
ATOM 904 N N . PRO A 1 116 ? -9.347 6.180 17.413 1.00 93.75 116 PRO A N 1
ATOM 905 C CA . PRO A 1 116 ? -9.829 6.580 18.721 1.00 93.75 116 PRO A CA 1
ATOM 906 C C . PRO A 1 116 ? -10.350 5.385 19.531 1.00 93.75 116 PRO A C 1
ATOM 908 O O . PRO A 1 116 ? -11.191 4.618 19.061 1.00 93.75 116 PRO A O 1
ATOM 911 N N . GLU A 1 117 ? -9.946 5.296 20.799 1.00 93.00 117 GLU A N 1
ATOM 912 C CA . GLU A 1 117 ? -10.378 4.243 21.735 1.00 93.00 117 GLU A CA 1
ATOM 913 C C . GLU A 1 117 ? -11.902 4.156 21.893 1.00 93.00 117 GLU A C 1
ATOM 915 O O . GLU A 1 117 ? -12.468 3.067 22.002 1.00 93.00 117 GLU A O 1
ATOM 920 N N . TRP A 1 118 ? -12.598 5.299 21.858 1.00 94.44 118 TRP A N 1
ATOM 921 C CA . TRP A 1 118 ? -14.058 5.318 21.971 1.00 94.44 118 TRP A CA 1
ATOM 922 C C . TRP A 1 118 ? -14.732 4.563 20.822 1.00 94.44 118 TRP A C 1
ATOM 924 O O . TRP A 1 118 ? -15.753 3.917 21.045 1.00 94.44 118 TRP A O 1
ATOM 934 N N . ALA A 1 119 ? -14.172 4.610 19.608 1.00 95.38 119 ALA A N 1
ATOM 935 C CA . ALA A 1 119 ? -14.758 3.920 18.464 1.00 95.38 119 ALA A CA 1
ATOM 936 C C . ALA A 1 119 ? -14.615 2.407 18.628 1.00 95.38 119 ALA A C 1
ATOM 938 O O . ALA A 1 119 ? -15.567 1.663 18.393 1.00 95.38 119 ALA A O 1
ATOM 939 N N . LEU A 1 120 ? -13.453 1.963 19.113 1.00 95.31 120 LEU A N 1
ATOM 940 C CA . LEU A 1 120 ? -13.214 0.562 19.432 1.00 95.31 120 LEU A CA 1
ATOM 941 C C . LEU A 1 120 ? -14.197 0.063 20.499 1.00 95.31 120 LEU A C 1
ATOM 943 O O . LEU A 1 120 ? -14.823 -0.980 20.322 1.00 95.31 120 LEU A O 1
ATOM 947 N N . LYS A 1 121 ? -14.383 0.834 21.578 1.00 95.31 121 LYS A N 1
ATOM 948 C CA . LYS A 1 121 ? -15.324 0.496 22.655 1.00 95.31 121 LYS A CA 1
ATOM 949 C C . LYS A 1 121 ? -16.757 0.346 22.140 1.00 95.31 121 LYS A C 1
ATOM 951 O O . LYS A 1 121 ? -17.412 -0.643 22.459 1.00 95.31 121 LYS A O 1
ATOM 956 N N . VAL A 1 122 ? -17.224 1.291 21.322 1.00 94.81 122 VAL A N 1
ATOM 957 C CA . VAL A 1 122 ? -18.575 1.261 20.738 1.00 94.81 122 VAL A CA 1
ATOM 958 C C . VAL A 1 122 ? -18.768 0.038 19.842 1.00 94.81 122 VAL A C 1
ATOM 960 O O . VAL A 1 122 ? -19.788 -0.638 19.952 1.00 94.81 122 VAL A O 1
ATOM 963 N N . LEU A 1 123 ? -17.798 -0.287 18.979 1.00 93.69 123 LEU A N 1
ATOM 964 C CA . LEU A 1 123 ? -17.915 -1.460 18.108 1.00 93.69 123 LEU A CA 1
ATOM 965 C C . LEU A 1 123 ? -17.858 -2.776 18.889 1.00 93.69 123 LEU A C 1
ATOM 967 O O . LEU A 1 123 ? -18.648 -3.669 18.595 1.00 93.69 123 LEU A O 1
ATOM 971 N N . LYS A 1 124 ? -16.999 -2.891 19.913 1.00 94.06 124 LYS A N 1
ATOM 972 C CA . LYS A 1 124 ? -16.980 -4.061 20.810 1.00 94.06 124 LYS A CA 1
ATOM 973 C C . LYS A 1 124 ? -18.333 -4.271 21.486 1.00 94.06 124 LYS A C 1
ATOM 975 O O . LYS A 1 124 ? -18.838 -5.389 21.495 1.00 94.06 124 LYS A O 1
ATOM 980 N N . GLN A 1 125 ? -18.920 -3.199 22.017 1.00 93.38 125 GLN A N 1
ATOM 981 C CA . GLN A 1 125 ? -20.234 -3.250 22.654 1.00 93.38 125 GLN A CA 1
ATOM 982 C C . GLN A 1 125 ? -21.320 -3.666 21.655 1.00 93.38 125 GLN A C 1
ATOM 984 O O . GLN A 1 125 ? -22.079 -4.588 21.933 1.00 93.38 125 GLN A O 1
ATOM 989 N N . HIS A 1 126 ? -21.342 -3.058 20.466 1.00 91.31 126 HIS A N 1
ATOM 990 C CA . HIS A 1 126 ? -22.309 -3.405 19.429 1.00 91.31 126 HIS A CA 1
ATOM 991 C C . HIS A 1 126 ? -22.222 -4.884 19.025 1.00 91.31 126 HIS A C 1
ATOM 993 O O . HIS A 1 126 ? -23.246 -5.555 18.924 1.00 91.31 126 HIS A O 1
ATOM 999 N N . VAL A 1 127 ? -21.010 -5.408 18.834 1.00 90.62 127 VAL A N 1
ATOM 1000 C CA . VAL A 1 127 ? -20.788 -6.823 18.503 1.00 90.62 127 VAL A CA 1
ATOM 1001 C C . VAL A 1 127 ? -21.264 -7.745 19.629 1.00 90.62 127 VAL A C 1
ATOM 1003 O O . VAL A 1 127 ? -21.918 -8.747 19.348 1.00 90.62 127 VAL A O 1
ATOM 1006 N N . ALA A 1 128 ? -20.981 -7.400 20.888 1.00 89.62 128 ALA A N 1
ATOM 1007 C CA . ALA A 1 128 ? -21.409 -8.186 22.044 1.00 89.62 128 ALA A CA 1
ATOM 1008 C C . ALA A 1 128 ? -22.940 -8.218 22.196 1.00 89.62 128 ALA A C 1
ATOM 1010 O O . ALA A 1 128 ? -23.508 -9.275 22.451 1.00 89.62 128 ALA A O 1
ATOM 1011 N N . GLU A 1 129 ? -23.609 -7.079 22.002 1.00 87.00 129 GLU A N 1
ATOM 1012 C CA . GLU A 1 129 ? -25.069 -6.950 22.117 1.00 87.00 129 GLU A CA 1
ATOM 1013 C C . GLU A 1 129 ? -25.824 -7.636 20.978 1.00 87.00 129 GLU A C 1
ATOM 1015 O O . GLU A 1 129 ? -26.933 -8.123 21.178 1.00 87.00 129 GLU A O 1
ATOM 1020 N N . ASN A 1 130 ? -25.245 -7.657 19.776 1.00 80.31 130 ASN A N 1
ATOM 1021 C CA . ASN A 1 130 ? -25.938 -8.158 18.591 1.00 80.31 130 ASN A CA 1
ATOM 1022 C C . ASN A 1 130 ? -25.596 -9.611 18.265 1.00 80.31 130 ASN A C 1
ATOM 1024 O O . ASN A 1 130 ? -26.131 -10.104 17.277 1.00 80.31 130 ASN A O 1
ATOM 1028 N N . ALA A 1 131 ? -24.729 -10.265 19.062 1.00 63.50 131 ALA A N 1
ATOM 1029 C CA . ALA A 1 131 ? -24.281 -11.656 18.913 1.00 63.50 131 ALA A CA 1
ATOM 1030 C C . ALA A 1 131 ? -24.236 -12.099 17.442 1.00 63.50 131 ALA A C 1
ATOM 1032 O O . ALA A 1 131 ? -24.762 -13.151 17.082 1.00 63.50 131 ALA A O 1
ATOM 1033 N N . LEU A 1 132 ? -23.700 -11.225 16.579 1.00 60.28 132 LEU A N 1
ATOM 1034 C CA . LEU A 1 132 ? -23.816 -11.391 15.139 1.00 60.28 132 LEU A CA 1
ATOM 1035 C C . LEU A 1 132 ? -23.078 -12.681 14.808 1.00 60.28 132 LEU A C 1
ATOM 1037 O O . LEU A 1 132 ? -21.869 -12.775 15.049 1.00 60.28 132 LEU A O 1
ATOM 1041 N N . GLU A 1 133 ? -23.801 -13.676 14.280 1.00 57.19 133 GLU A N 1
ATOM 1042 C CA . GLU A 1 133 ? -23.170 -14.783 13.569 1.00 57.19 133 GLU A CA 1
ATOM 1043 C C . GLU A 1 133 ? -22.102 -14.171 12.666 1.00 57.19 133 GLU A C 1
ATOM 1045 O O . GLU A 1 133 ? -22.378 -13.190 11.967 1.00 57.19 133 GLU A O 1
ATOM 1050 N N . ARG A 1 134 ? -20.867 -14.688 12.753 1.00 62.22 134 ARG A N 1
ATOM 1051 C CA . ARG A 1 134 ? -19.741 -14.195 11.952 1.00 62.22 134 ARG A CA 1
ATOM 1052 C C . ARG A 1 134 ? -20.234 -13.974 10.530 1.00 62.22 134 ARG A C 1
ATOM 1054 O O . ARG A 1 134 ? -20.660 -14.927 9.877 1.00 62.22 134 ARG A O 1
ATOM 1061 N N . ALA A 1 135 ? -20.218 -12.717 10.092 1.00 63.84 135 ALA A N 1
ATOM 1062 C CA . ALA A 1 135 ? -20.764 -12.365 8.798 1.00 63.84 135 ALA A CA 1
ATOM 1063 C C . ALA A 1 135 ? -20.016 -13.174 7.736 1.00 63.84 135 ALA A C 1
ATOM 1065 O O . ALA A 1 135 ? -18.787 -13.115 7.651 1.00 63.84 135 ALA A O 1
ATOM 1066 N N . GLN A 1 136 ? -20.745 -13.961 6.946 1.00 58.84 136 GLN A N 1
ATOM 1067 C CA . GLN A 1 136 ? -20.127 -14.637 5.818 1.00 58.84 136 GLN A CA 1
ATOM 1068 C C . GLN A 1 136 ? -19.679 -13.576 4.804 1.00 58.84 136 GLN A C 1
ATOM 1070 O O . GLN A 1 136 ? -20.415 -12.609 4.566 1.00 58.84 136 GLN A O 1
ATOM 1075 N N . PRO A 1 137 ? -18.485 -13.720 4.205 1.00 58.72 137 PRO A N 1
ATOM 1076 C CA . PRO A 1 137 ? -18.047 -12.814 3.156 1.00 58.72 137 PRO A CA 1
ATOM 1077 C C . PRO A 1 137 ? -19.093 -12.819 2.036 1.00 58.72 137 PRO A C 1
ATOM 1079 O O . PRO A 1 137 ? -19.405 -13.864 1.466 1.00 58.72 137 PRO A O 1
ATOM 1082 N N . LYS A 1 138 ? -19.670 -11.649 1.731 1.00 59.53 138 LYS A N 1
ATOM 1083 C CA . LYS A 1 138 ? -20.603 -11.499 0.606 1.00 59.53 138 LYS A CA 1
ATOM 1084 C C . LYS A 1 138 ? -19.804 -11.752 -0.676 1.00 59.53 138 LYS A C 1
ATOM 1086 O O . LYS A 1 138 ? -19.025 -10.897 -1.084 1.00 59.53 138 LYS A O 1
ATOM 1091 N N . LEU A 1 139 ? -19.984 -12.927 -1.281 1.00 52.84 139 LEU A N 1
ATOM 1092 C CA . LEU A 1 139 ? -19.085 -13.506 -2.292 1.00 52.84 139 LEU A CA 1
ATOM 1093 C C . LEU A 1 139 ? -19.007 -12.754 -3.640 1.0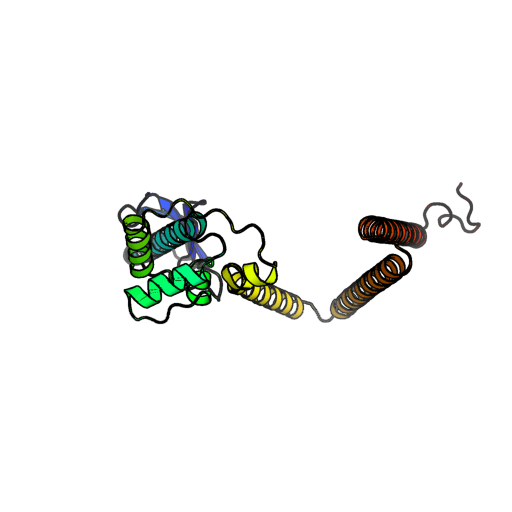0 52.84 139 LEU A C 1
ATOM 1095 O O . LEU A 1 139 ? -18.306 -13.188 -4.544 1.00 52.84 139 LEU A O 1
ATOM 1099 N N . THR A 1 140 ? -19.708 -11.635 -3.810 1.00 52.91 140 THR A N 1
ATOM 1100 C CA . THR A 1 140 ? -19.823 -10.942 -5.100 1.00 52.91 140 THR A CA 1
ATOM 1101 C C . THR A 1 140 ? -19.961 -9.434 -4.907 1.00 52.91 140 THR A C 1
ATOM 1103 O O . THR A 1 140 ? -21.046 -8.869 -5.058 1.00 52.91 140 THR A O 1
ATOM 1106 N N . ARG A 1 141 ? -18.866 -8.744 -4.577 1.00 58.56 141 ARG A N 1
ATOM 1107 C CA . ARG A 1 141 ? -18.748 -7.306 -4.871 1.00 58.56 141 ARG A CA 1
ATOM 1108 C C . ARG A 1 141 ? -17.796 -7.142 -6.051 1.00 58.56 141 ARG A C 1
ATOM 1110 O O . ARG A 1 141 ? -16.755 -7.785 -6.106 1.00 58.56 141 ARG A O 1
ATOM 1117 N N . LEU A 1 142 ? -18.166 -6.279 -6.999 1.00 66.88 142 LEU A N 1
ATOM 1118 C CA . LEU A 1 142 ? -17.227 -5.794 -8.009 1.00 66.88 142 LEU A CA 1
ATOM 1119 C C . LEU A 1 142 ? -15.998 -5.230 -7.286 1.00 66.88 142 LEU A C 1
ATOM 1121 O O . LEU A 1 142 ? -16.152 -4.558 -6.263 1.00 66.88 142 LEU A O 1
ATOM 1125 N N . TRP A 1 143 ? -14.803 -5.458 -7.833 1.00 69.31 143 TRP A N 1
ATOM 1126 C CA . TRP A 1 143 ? -13.540 -4.982 -7.254 1.00 69.31 143 TRP A CA 1
ATOM 1127 C C . TRP A 1 143 ? -13.585 -3.489 -6.878 1.00 69.31 143 TRP A C 1
ATOM 1129 O O . TRP A 1 143 ? -13.104 -3.084 -5.824 1.00 69.31 143 TRP A O 1
ATOM 1139 N N . SER A 1 144 ? -14.268 -2.663 -7.677 1.00 70.00 144 SER A N 1
ATOM 1140 C CA . SER A 1 144 ? -14.477 -1.237 -7.394 1.00 70.00 144 SER A CA 1
ATOM 1141 C C . SER A 1 144 ? -15.233 -0.956 -6.085 1.00 70.00 144 SER A C 1
ATOM 1143 O O . SER A 1 144 ? -14.925 0.023 -5.400 1.00 70.00 144 SER A O 1
ATOM 1145 N N . GLY A 1 145 ? -16.196 -1.804 -5.713 1.00 71.75 145 GLY A N 1
ATOM 1146 C CA . GLY A 1 145 ? -16.928 -1.716 -4.450 1.00 71.75 145 GLY A CA 1
ATOM 1147 C C . GLY A 1 145 ? -16.043 -2.065 -3.257 1.00 71.75 145 GLY A C 1
ATOM 1148 O O . GLY A 1 145 ? -15.965 -1.293 -2.308 1.00 71.75 145 GLY A O 1
ATOM 1149 N N . GLU A 1 146 ? -15.290 -3.162 -3.346 1.00 74.50 146 GLU A N 1
ATOM 1150 C CA . GLU A 1 146 ? -14.335 -3.558 -2.303 1.00 74.50 146 GLU A CA 1
ATOM 1151 C C . GLU A 1 146 ? -13.279 -2.473 -2.055 1.00 74.50 146 GLU A C 1
ATOM 1153 O O . GLU A 1 146 ? -12.994 -2.121 -0.904 1.00 74.50 146 GLU A O 1
ATOM 1158 N N . VAL A 1 147 ? -12.748 -1.889 -3.136 1.00 75.50 147 VAL A N 1
ATOM 1159 C CA . VAL A 1 147 ? -11.780 -0.796 -3.041 1.00 75.50 147 VAL A CA 1
ATOM 1160 C C . VAL A 1 147 ? -12.392 0.404 -2.339 1.00 75.50 147 VAL A C 1
ATOM 1162 O O . VAL A 1 147 ? -11.811 0.916 -1.383 1.00 75.50 147 VAL A O 1
ATOM 1165 N N . ARG A 1 148 ? -13.581 0.841 -2.762 1.00 75.38 148 ARG A N 1
ATOM 1166 C CA . ARG A 1 148 ? -14.283 1.957 -2.119 1.00 75.38 148 ARG A CA 1
ATOM 1167 C C . ARG A 1 148 ? -14.498 1.698 -0.627 1.00 75.38 148 ARG A C 1
ATOM 1169 O O . ARG A 1 148 ? -14.261 2.597 0.182 1.00 75.38 148 ARG A O 1
ATOM 1176 N N . ASP A 1 149 ? -14.921 0.491 -0.281 1.00 77.94 149 ASP A N 1
ATOM 1177 C CA . ASP A 1 149 ? -15.392 0.175 1.060 1.00 77.94 149 ASP A CA 1
ATOM 1178 C C . ASP A 1 149 ? -14.253 -0.133 2.031 1.00 77.94 149 ASP A C 1
ATOM 1180 O O . ASP A 1 149 ? -14.363 0.192 3.208 1.00 77.94 149 ASP A O 1
ATOM 1184 N N . SER A 1 150 ? -13.109 -0.643 1.569 1.00 77.75 150 SER A N 1
ATOM 1185 C CA . SER A 1 150 ? -12.029 -1.050 2.484 1.00 77.75 150 SER A CA 1
ATOM 1186 C C . SER A 1 150 ? -10.616 -0.570 2.132 1.00 77.75 150 SER A C 1
ATOM 1188 O O . SER A 1 150 ? -9.781 -0.515 3.033 1.00 77.75 150 SER A O 1
ATOM 1190 N N . LYS A 1 151 ? -10.329 -0.173 0.881 1.00 82.69 151 LYS A N 1
ATOM 1191 C CA . LYS A 1 151 ? -8.943 0.034 0.401 1.00 82.69 151 LYS A CA 1
ATOM 1192 C C . LYS A 1 151 ? -8.634 1.392 -0.230 1.00 82.69 151 LYS A C 1
ATOM 1194 O O . LYS A 1 151 ? -7.477 1.659 -0.546 1.00 82.69 151 LYS A O 1
ATOM 1199 N N . VAL A 1 152 ? -9.614 2.275 -0.419 1.00 87.19 152 VAL A N 1
ATOM 1200 C CA . VAL A 1 152 ? -9.407 3.505 -1.205 1.00 87.19 152 VAL A CA 1
ATOM 1201 C C . VAL A 1 152 ? -8.350 4.424 -0.592 1.00 87.19 152 VAL A C 1
ATOM 1203 O O . VAL A 1 152 ? -7.531 4.974 -1.328 1.00 87.19 152 VAL A O 1
ATOM 1206 N N . VAL A 1 153 ? -8.317 4.565 0.739 1.00 85.19 153 VAL A N 1
ATOM 1207 C CA . VAL A 1 153 ? -7.277 5.362 1.406 1.00 85.19 153 VAL A CA 1
ATOM 1208 C C . VAL A 1 153 ? -5.900 4.715 1.236 1.00 85.19 153 VAL A C 1
ATOM 1210 O O . VAL A 1 153 ? -4.952 5.425 0.919 1.00 85.19 153 VAL A O 1
ATOM 1213 N N . GLU A 1 154 ? -5.778 3.393 1.368 1.00 86.25 154 GLU A N 1
ATOM 1214 C CA . GLU A 1 154 ? -4.513 2.665 1.168 1.00 86.25 154 GLU A CA 1
ATOM 1215 C C . GLU A 1 154 ? -3.960 2.902 -0.245 1.00 86.25 154 GLU A C 1
ATOM 1217 O O . GLU A 1 154 ? -2.848 3.404 -0.401 1.00 86.25 154 GLU A O 1
ATOM 1222 N N . PHE A 1 155 ? -4.782 2.699 -1.278 1.00 84.69 155 PHE A N 1
ATOM 1223 C CA . PHE A 1 155 ? -4.373 2.908 -2.670 1.00 84.69 155 PHE A CA 1
ATOM 1224 C C . PHE A 1 155 ? -4.004 4.357 -2.985 1.00 84.69 155 PHE A C 1
ATOM 1226 O O . PHE A 1 155 ? -3.022 4.604 -3.692 1.00 84.69 155 PHE A O 1
ATOM 1233 N N . ALA A 1 156 ? -4.762 5.325 -2.464 1.00 87.50 156 ALA A N 1
ATOM 1234 C CA . ALA A 1 156 ? -4.432 6.739 -2.623 1.00 87.50 156 ALA A CA 1
ATOM 1235 C C . ALA A 1 156 ? -3.081 7.073 -1.974 1.00 87.50 156 ALA A C 1
ATOM 1237 O O . ALA A 1 156 ? -2.276 7.806 -2.543 1.00 87.50 156 ALA A O 1
ATOM 1238 N N . THR A 1 157 ? -2.809 6.488 -0.812 1.00 88.50 157 THR A N 1
ATOM 1239 C CA . THR A 1 157 ? -1.568 6.691 -0.062 1.00 88.50 157 THR A CA 1
ATOM 1240 C C . THR A 1 157 ? -0.370 6.106 -0.787 1.00 88.50 157 THR A C 1
ATOM 1242 O O . THR A 1 157 ? 0.623 6.796 -0.996 1.00 88.50 157 THR A O 1
ATOM 1245 N N . ASP A 1 158 ? -0.479 4.861 -1.243 1.00 87.75 158 ASP A N 1
ATOM 1246 C CA . ASP A 1 158 ? 0.592 4.205 -1.985 1.00 87.75 158 ASP A CA 1
ATOM 1247 C C . ASP A 1 158 ? 0.843 4.897 -3.330 1.00 87.75 158 ASP A C 1
ATOM 1249 O O . ASP A 1 158 ? 1.953 4.860 -3.862 1.00 87.75 158 ASP A O 1
ATOM 1253 N N . ARG A 1 159 ? -0.176 5.539 -3.914 1.00 89.06 159 ARG A N 1
ATOM 1254 C CA . ARG A 1 159 ? 0.002 6.390 -5.092 1.00 89.06 159 ARG A CA 1
ATOM 1255 C C . ARG A 1 159 ? 0.803 7.650 -4.761 1.00 89.06 159 ARG A C 1
ATOM 1257 O O . ARG A 1 159 ? 1.774 7.911 -5.464 1.00 89.06 159 ARG A O 1
ATOM 1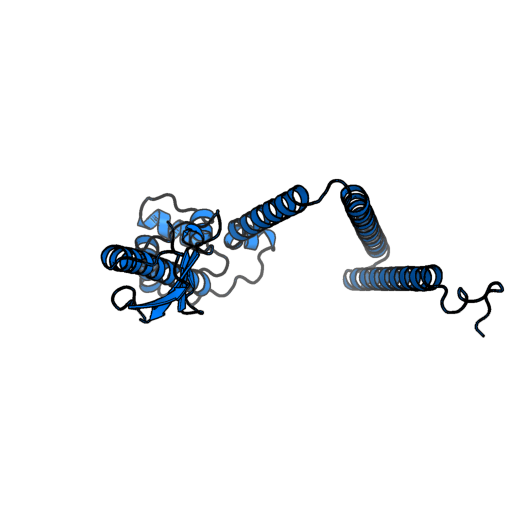264 N N . ILE A 1 160 ? 0.447 8.376 -3.699 1.00 89.50 160 ILE A N 1
ATOM 1265 C CA . ILE A 1 160 ? 1.181 9.573 -3.248 1.00 89.50 160 ILE A CA 1
ATOM 1266 C C . ILE A 1 160 ? 2.652 9.231 -2.999 1.00 89.50 160 ILE A C 1
ATOM 1268 O O . ILE A 1 160 ? 3.532 9.855 -3.584 1.00 89.50 160 ILE A O 1
ATOM 1272 N N . LEU A 1 161 ? 2.921 8.178 -2.223 1.00 88.50 161 LEU A N 1
ATOM 1273 C CA . LEU A 1 161 ? 4.286 7.768 -1.883 1.00 88.50 161 LEU A CA 1
ATOM 1274 C C . LEU A 1 161 ? 5.098 7.367 -3.124 1.00 88.50 161 LEU A C 1
ATOM 1276 O O . LEU A 1 161 ? 6.267 7.729 -3.249 1.00 88.50 161 LEU A O 1
ATOM 1280 N N . ARG A 1 162 ? 4.486 6.660 -4.086 1.00 88.38 162 ARG A N 1
ATOM 1281 C CA . ARG A 1 162 ? 5.141 6.324 -5.363 1.00 88.38 162 ARG A CA 1
ATOM 1282 C C . ARG A 1 162 ? 5.443 7.562 -6.201 1.00 88.38 162 ARG A C 1
ATOM 1284 O O . ARG A 1 162 ? 6.496 7.619 -6.836 1.00 88.38 162 ARG A O 1
ATOM 1291 N N . GLU A 1 163 ? 4.529 8.526 -6.237 1.00 91.88 163 GLU A N 1
ATOM 1292 C CA . GLU A 1 163 ? 4.721 9.785 -6.959 1.00 91.88 163 GLU A CA 1
ATOM 1293 C C . GLU A 1 163 ? 5.834 10.625 -6.322 1.00 91.88 163 GLU A C 1
ATOM 1295 O O . GLU A 1 163 ? 6.704 11.119 -7.039 1.00 91.88 163 GLU A O 1
ATOM 1300 N N . GLU A 1 164 ? 5.870 10.730 -4.995 1.00 92.50 164 GLU A N 1
ATOM 1301 C CA . GLU A 1 164 ? 6.926 11.423 -4.251 1.00 92.50 164 GLU A CA 1
ATOM 1302 C C . GLU A 1 164 ? 8.291 10.759 -4.445 1.00 92.50 164 GLU A C 1
ATOM 1304 O O . GLU A 1 164 ? 9.247 11.433 -4.829 1.00 92.50 164 GLU A O 1
ATOM 1309 N N . ALA A 1 165 ? 8.380 9.434 -4.298 1.00 91.06 165 ALA A N 1
ATOM 1310 C CA . ALA A 1 165 ? 9.615 8.689 -4.539 1.00 91.06 165 ALA A CA 1
ATOM 1311 C C . ALA A 1 165 ? 10.112 8.858 -5.983 1.00 91.06 165 ALA A C 1
ATOM 1313 O O . ALA A 1 165 ? 11.308 9.026 -6.229 1.00 91.06 165 ALA A O 1
ATOM 1314 N N . ARG A 1 166 ? 9.192 8.860 -6.957 1.00 91.12 166 ARG A N 1
ATOM 1315 C CA . ARG A 1 166 ? 9.527 9.109 -8.361 1.00 91.12 166 ARG A CA 1
ATOM 1316 C C . ARG A 1 166 ? 10.037 10.534 -8.559 1.00 91.12 166 ARG A C 1
ATOM 1318 O O . ARG A 1 166 ? 11.061 10.703 -9.210 1.00 91.12 166 ARG A O 1
ATOM 1325 N N . ARG A 1 167 ? 9.368 11.545 -7.997 1.00 92.00 167 ARG A N 1
ATOM 1326 C CA . ARG A 1 167 ? 9.820 12.946 -8.062 1.00 92.00 167 ARG A CA 1
ATOM 1327 C C . ARG A 1 167 ? 11.213 13.112 -7.472 1.00 92.00 167 ARG A C 1
ATOM 1329 O O . ARG A 1 167 ? 12.048 13.768 -8.082 1.00 92.00 167 ARG A O 1
ATOM 1336 N N . GLU A 1 168 ? 11.470 12.492 -6.329 1.00 93.31 168 GLU A N 1
ATOM 1337 C CA . GLU A 1 168 ? 12.770 12.569 -5.672 1.00 93.31 168 GLU A CA 1
ATOM 1338 C C . GLU A 1 168 ? 13.865 11.870 -6.483 1.00 93.31 168 GLU A C 1
ATOM 1340 O O . GLU A 1 168 ? 14.959 12.409 -6.642 1.00 93.31 168 GLU A O 1
ATOM 1345 N N . LYS A 1 169 ? 13.554 10.716 -7.088 1.00 91.94 169 LYS A N 1
ATOM 1346 C CA . LYS A 1 169 ? 14.453 10.051 -8.039 1.00 91.94 169 LYS A CA 1
ATOM 1347 C C . LYS A 1 169 ? 14.829 10.981 -9.197 1.00 91.94 169 LYS A C 1
ATOM 1349 O O . LYS A 1 169 ? 16.008 11.094 -9.520 1.00 91.94 169 LYS A O 1
ATOM 1354 N N . TRP A 1 170 ? 13.852 11.666 -9.795 1.00 92.12 170 TRP A N 1
ATOM 1355 C CA . TRP A 1 170 ? 14.108 12.607 -10.891 1.00 92.12 170 TRP A CA 1
ATOM 1356 C C . TRP A 1 170 ? 14.896 13.837 -10.441 1.00 92.12 170 TRP A C 1
ATOM 1358 O O . TRP A 1 170 ? 15.813 14.235 -11.146 1.00 92.12 170 TRP A O 1
ATOM 1368 N N . ARG A 1 171 ? 14.624 14.396 -9.254 1.00 91.75 171 ARG A N 1
ATOM 1369 C CA . ARG A 1 171 ? 15.420 15.511 -8.701 1.00 91.75 171 ARG A CA 1
ATOM 1370 C C . ARG A 1 171 ? 16.890 15.157 -8.498 1.00 91.75 171 ARG A C 1
ATOM 1372 O O . ARG A 1 171 ? 17.742 16.018 -8.665 1.00 91.75 171 ARG A O 1
ATOM 1379 N N . LYS A 1 172 ? 17.174 13.912 -8.114 1.00 92.81 172 LYS A N 1
ATOM 1380 C CA . LYS A 1 172 ? 18.536 13.404 -7.890 1.00 92.81 172 LYS A CA 1
ATOM 1381 C C . LYS A 1 172 ? 19.247 12.967 -9.170 1.00 92.81 172 LYS A C 1
ATOM 1383 O O . LYS A 1 172 ? 20.427 12.642 -9.116 1.00 92.81 172 LYS A O 1
ATOM 1388 N N . THR A 1 173 ? 18.540 12.900 -10.296 1.00 92.44 173 THR A N 1
ATOM 1389 C CA . THR A 1 173 ? 19.134 12.486 -11.569 1.00 92.44 173 THR A CA 1
ATOM 1390 C C . THR A 1 173 ? 19.960 13.643 -12.125 1.00 92.44 173 THR A C 1
ATOM 1392 O O . THR A 1 173 ? 19.443 14.747 -12.287 1.00 92.44 173 THR A O 1
ATOM 1395 N N . GLY A 1 174 ? 21.245 13.398 -12.388 1.00 91.94 174 GLY A N 1
ATOM 1396 C CA . GLY A 1 174 ? 22.126 14.376 -13.024 1.00 91.94 174 GLY A CA 1
ATOM 1397 C C . GLY A 1 174 ? 21.664 14.722 -14.442 1.00 91.94 174 GLY A C 1
ATOM 1398 O O . GLY A 1 174 ? 20.994 13.925 -15.103 1.00 91.94 174 GLY A O 1
ATOM 1399 N N . LEU A 1 175 ? 22.005 15.926 -14.912 1.00 91.69 175 LEU A N 1
ATOM 1400 C CA . LEU A 1 175 ? 21.649 16.385 -16.264 1.00 91.69 175 LEU A CA 1
ATOM 1401 C C . LEU A 1 175 ? 22.311 15.544 -17.366 1.00 91.69 175 LEU A C 1
ATOM 1403 O O . LEU A 1 175 ? 21.776 15.448 -18.464 1.00 91.69 175 LEU A O 1
ATOM 1407 N N . ASP A 1 176 ? 23.448 14.927 -17.058 1.00 93.75 176 ASP A N 1
ATOM 1408 C CA . ASP A 1 176 ? 24.202 14.010 -17.910 1.00 93.75 176 ASP A CA 1
ATOM 1409 C C . ASP A 1 176 ? 23.469 12.682 -18.146 1.00 93.75 176 ASP A C 1
ATOM 1411 O O . ASP A 1 176 ? 23.439 12.193 -19.268 1.00 93.75 176 ASP A O 1
ATOM 1415 N N . ALA A 1 177 ? 22.814 12.135 -17.119 1.00 91.44 177 ALA A N 1
ATOM 1416 C CA . ALA A 1 177 ? 22.046 10.890 -17.217 1.00 91.44 177 ALA A CA 1
ATOM 1417 C C . ALA A 1 177 ? 20.602 11.094 -17.718 1.00 91.44 177 ALA A C 1
ATOM 1419 O O . ALA A 1 177 ? 19.860 10.127 -17.913 1.00 91.44 177 ALA A O 1
ATOM 1420 N N . LEU A 1 178 ? 20.164 12.348 -17.877 1.00 92.31 178 LEU A N 1
ATOM 1421 C CA . LEU A 1 178 ? 18.785 12.680 -18.224 1.00 92.31 178 LEU A CA 1
ATOM 1422 C C . LEU A 1 178 ? 18.363 12.161 -19.614 1.00 92.31 178 LEU A C 1
ATOM 1424 O O . LEU A 1 178 ? 17.274 11.586 -19.684 1.00 92.31 178 LEU A O 1
ATOM 1428 N N . PRO A 1 179 ? 19.164 12.305 -20.693 1.00 94.31 179 PRO A N 1
ATOM 1429 C CA . PRO A 1 179 ? 18.784 11.814 -22.020 1.00 94.31 179 PRO A CA 1
ATOM 1430 C C . PRO A 1 179 ? 18.514 10.306 -22.037 1.00 94.31 179 PRO A C 1
ATOM 1432 O O . PRO A 1 179 ? 17.444 9.888 -22.473 1.00 94.31 179 PRO A O 1
ATOM 1435 N N . ASP A 1 180 ? 19.416 9.503 -21.466 1.00 92.81 180 ASP A N 1
ATOM 1436 C CA . ASP A 1 180 ? 19.265 8.043 -21.410 1.00 92.81 180 ASP A CA 1
ATOM 1437 C C . ASP A 1 180 ? 18.030 7.637 -20.599 1.00 92.81 180 ASP A C 1
ATOM 1439 O O . ASP A 1 180 ? 17.272 6.749 -20.986 1.00 92.81 180 ASP A O 1
ATOM 1443 N N . LYS A 1 181 ? 17.770 8.324 -19.479 1.00 91.44 181 LYS A N 1
ATOM 1444 C CA . LYS A 1 181 ? 16.594 8.055 -18.641 1.00 91.44 181 LYS A CA 1
ATOM 1445 C C . LYS A 1 181 ? 15.281 8.437 -19.320 1.00 91.44 181 LYS A C 1
ATOM 1447 O O . LYS A 1 181 ? 14.267 7.787 -19.061 1.00 91.44 181 LYS A O 1
ATOM 1452 N N . LEU A 1 182 ? 15.276 9.480 -20.150 1.00 93.81 182 LEU A N 1
ATOM 1453 C CA . LEU A 1 182 ? 14.118 9.850 -20.962 1.00 93.81 182 LEU A CA 1
ATOM 1454 C C . LEU A 1 182 ? 13.890 8.840 -22.086 1.00 93.81 182 LEU A C 1
ATOM 1456 O O . LEU A 1 182 ? 12.758 8.400 -22.258 1.00 93.81 182 LEU A O 1
ATOM 1460 N N . PHE A 1 183 ? 14.952 8.407 -22.765 1.00 93.56 183 PHE A N 1
ATOM 1461 C CA . PHE A 1 183 ? 14.871 7.363 -23.782 1.00 93.56 183 PHE A CA 1
ATOM 1462 C C . PHE A 1 183 ? 14.349 6.037 -23.205 1.00 93.56 183 PHE A C 1
ATOM 1464 O O . PHE A 1 183 ? 13.408 5.456 -23.738 1.00 93.56 183 PHE A O 1
ATOM 1471 N N . GLU A 1 184 ? 14.873 5.586 -22.057 1.00 91.44 184 GLU A N 1
ATOM 1472 C CA . GLU A 1 184 ? 14.365 4.396 -21.354 1.00 91.44 184 GLU A CA 1
ATOM 1473 C C . GLU A 1 184 ? 12.869 4.508 -21.008 1.00 91.44 184 GLU A C 1
ATOM 1475 O O . GLU A 1 184 ? 12.145 3.508 -21.005 1.00 91.44 184 GLU A O 1
ATOM 1480 N N . LEU A 1 185 ? 12.400 5.711 -20.652 1.00 92.56 185 LEU A N 1
ATOM 1481 C CA . LEU A 1 185 ? 10.987 5.953 -20.375 1.00 92.56 185 LEU A CA 1
ATOM 1482 C C . LEU A 1 185 ? 10.139 5.909 -21.643 1.00 92.56 185 LEU A C 1
ATOM 1484 O O . LEU A 1 185 ? 9.079 5.288 -21.613 1.00 92.56 185 LEU A O 1
ATOM 1488 N N . GLU A 1 186 ? 10.577 6.585 -22.704 1.00 95.12 186 GLU A N 1
ATOM 1489 C CA . GLU A 1 186 ? 9.907 6.604 -24.003 1.00 95.12 186 GLU A CA 1
ATOM 1490 C C . GLU A 1 186 ? 9.744 5.178 -24.522 1.00 95.12 186 GLU A C 1
ATOM 1492 O O . GLU A 1 186 ? 8.616 4.740 -24.733 1.00 95.12 186 GLU A O 1
ATOM 1497 N N . LEU A 1 187 ? 10.842 4.419 -24.569 1.00 89.25 187 LEU A N 1
ATOM 1498 C CA . LEU A 1 187 ? 10.846 3.026 -25.000 1.00 89.25 187 LEU A CA 1
ATOM 1499 C C . LEU A 1 187 ? 9.856 2.179 -24.191 1.00 89.25 187 LEU A C 1
ATOM 1501 O O . LEU A 1 187 ? 9.034 1.469 -24.762 1.00 89.25 187 LEU A O 1
ATOM 1505 N N . ARG A 1 188 ? 9.866 2.298 -22.857 1.00 90.50 188 ARG A N 1
ATOM 1506 C CA . ARG A 1 188 ? 8.941 1.544 -21.996 1.00 90.50 188 ARG A CA 1
ATOM 1507 C C . ARG A 1 188 ? 7.477 1.900 -22.250 1.00 90.50 188 ARG A C 1
ATOM 1509 O O . ARG A 1 188 ? 6.610 1.034 -22.149 1.00 90.50 188 ARG A O 1
ATOM 1516 N N . VAL A 1 189 ? 7.178 3.179 -22.473 1.00 93.12 189 VAL A N 1
ATOM 1517 C CA . VAL A 1 189 ? 5.808 3.622 -22.761 1.00 93.12 189 VAL A CA 1
ATOM 1518 C C . VAL A 1 189 ? 5.361 3.073 -24.107 1.00 93.12 189 VAL A C 1
ATOM 1520 O O . VAL A 1 189 ? 4.250 2.555 -24.191 1.00 93.12 189 VAL A O 1
ATOM 1523 N N . ASP A 1 190 ? 6.221 3.136 -25.117 1.00 91.00 190 ASP A N 1
ATOM 1524 C CA . ASP A 1 190 ? 5.918 2.660 -26.462 1.00 91.00 190 ASP A CA 1
ATOM 1525 C C . ASP A 1 190 ? 5.687 1.140 -26.481 1.00 91.00 190 ASP A C 1
ATOM 1527 O O . ASP A 1 190 ? 4.658 0.669 -26.967 1.00 91.00 190 ASP A O 1
ATOM 1531 N N . GLU A 1 191 ? 6.553 0.369 -25.811 1.00 87.44 191 GLU A N 1
ATOM 1532 C CA . GLU A 1 191 ? 6.387 -1.079 -25.614 1.00 87.44 191 GLU A CA 1
ATOM 1533 C C . GLU A 1 191 ? 5.074 -1.419 -24.892 1.00 87.44 191 GLU A C 1
ATOM 1535 O O . GLU A 1 191 ? 4.350 -2.342 -25.277 1.00 87.44 191 GLU A O 1
ATOM 1540 N N . TYR A 1 192 ? 4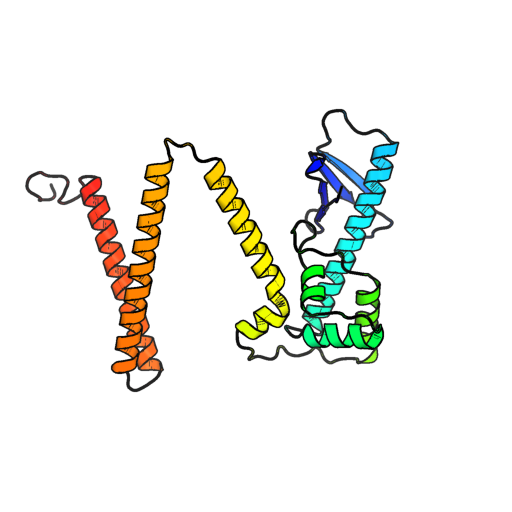.724 -0.659 -23.851 1.00 89.56 192 TYR A N 1
ATOM 1541 C CA . TYR A 1 192 ? 3.483 -0.875 -23.112 1.00 89.56 192 TYR A CA 1
ATOM 1542 C C . TYR A 1 192 ? 2.240 -0.539 -23.949 1.00 89.56 192 TYR A C 1
ATOM 1544 O O . TYR A 1 192 ? 1.246 -1.267 -23.901 1.00 89.56 192 TYR A O 1
ATOM 1552 N N . LEU A 1 193 ? 2.284 0.537 -24.740 1.00 91.56 193 LEU A N 1
ATOM 1553 C CA . LEU A 1 193 ? 1.208 0.897 -25.665 1.00 91.56 193 LEU A CA 1
ATOM 1554 C C . LEU A 1 193 ? 1.036 -0.158 -26.759 1.00 91.56 193 LEU A C 1
ATOM 1556 O O . LEU A 1 193 ? -0.099 -0.538 -27.052 1.00 91.56 193 LEU A O 1
ATOM 1560 N N . ALA A 1 194 ? 2.135 -0.675 -27.311 1.00 87.19 194 ALA A N 1
ATOM 1561 C CA . ALA A 1 194 ? 2.107 -1.774 -28.268 1.00 87.19 194 ALA A CA 1
ATOM 1562 C C . ALA A 1 194 ? 1.472 -3.031 -27.652 1.00 87.19 194 ALA A C 1
ATOM 1564 O O . ALA A 1 194 ? 0.559 -3.609 -28.243 1.00 87.19 194 ALA A O 1
ATOM 1565 N N . HIS A 1 195 ? 1.862 -3.402 -26.426 1.00 87.62 195 HIS A N 1
ATOM 1566 C CA . HIS A 1 195 ? 1.265 -4.528 -25.705 1.00 87.62 195 HIS A CA 1
ATOM 1567 C C . HIS A 1 195 ? -0.251 -4.360 -25.503 1.00 87.62 195 HIS A C 1
ATOM 1569 O O . HIS A 1 195 ? -1.023 -5.275 -25.795 1.00 87.62 195 HIS A O 1
ATOM 1575 N N . LEU A 1 196 ? -0.703 -3.180 -25.061 1.00 91.56 196 LEU A N 1
ATOM 1576 C CA . LEU A 1 196 ? -2.132 -2.894 -24.902 1.00 91.56 196 LEU A CA 1
ATOM 1577 C C . LEU A 1 196 ? -2.885 -2.913 -26.237 1.00 91.56 196 LEU A C 1
ATOM 1579 O O . LEU A 1 196 ? -3.997 -3.433 -26.303 1.00 91.56 196 LEU A O 1
ATOM 1583 N N . SER A 1 197 ? -2.293 -2.361 -27.297 1.00 91.56 197 SER A N 1
ATOM 1584 C CA . SER A 1 197 ? -2.871 -2.364 -28.643 1.00 91.56 197 SER A CA 1
ATOM 1585 C C . SER A 1 197 ? -3.042 -3.790 -29.180 1.00 91.56 197 SER A C 1
ATOM 1587 O O . SER A 1 197 ? -4.113 -4.142 -29.688 1.00 91.56 197 SER A O 1
ATOM 1589 N N . ASN A 1 198 ? -2.030 -4.640 -28.986 1.00 88.38 198 ASN A N 1
ATOM 1590 C CA . ASN A 1 198 ? -2.077 -6.058 -29.339 1.00 88.38 198 ASN A CA 1
ATOM 1591 C C . ASN A 1 198 ? -3.168 -6.782 -28.545 1.00 88.38 198 ASN A C 1
ATOM 1593 O O . ASN A 1 198 ? -3.993 -7.470 -29.142 1.00 88.38 198 ASN A O 1
ATOM 1597 N N . GLY A 1 199 ? -3.253 -6.552 -27.231 1.00 91.12 199 GLY A N 1
ATOM 1598 C CA . GLY A 1 199 ? -4.298 -7.140 -26.390 1.00 91.12 199 GLY A CA 1
ATOM 1599 C C . GLY A 1 199 ? -5.710 -6.700 -26.777 1.00 91.12 199 GLY A C 1
ATOM 1600 O O . GLY A 1 199 ? -6.618 -7.525 -26.868 1.00 91.12 199 GLY A O 1
ATOM 1601 N N . LEU A 1 200 ? -5.913 -5.416 -27.084 1.00 93.75 200 LEU A N 1
ATOM 1602 C CA . LEU A 1 200 ? -7.199 -4.914 -27.577 1.00 93.75 200 LEU A CA 1
ATOM 1603 C C . LEU A 1 200 ? -7.567 -5.516 -28.935 1.00 93.75 200 LEU A C 1
ATOM 1605 O O . LEU A 1 200 ? -8.734 -5.834 -29.170 1.00 93.75 200 LEU A O 1
ATOM 1609 N N . THR A 1 201 ? -6.587 -5.688 -29.821 1.00 92.38 201 THR A N 1
ATOM 1610 C CA . THR A 1 201 ? -6.788 -6.317 -31.130 1.00 92.38 201 THR A CA 1
ATOM 1611 C C . THR A 1 201 ? -7.143 -7.794 -30.977 1.00 92.38 201 THR A C 1
ATOM 1613 O O . THR A 1 201 ? -8.145 -8.230 -31.543 1.00 92.38 201 THR A O 1
ATOM 1616 N N . ALA A 1 202 ? -6.403 -8.537 -30.150 1.00 91.50 202 ALA A N 1
ATOM 1617 C CA . ALA A 1 202 ? -6.677 -9.934 -29.821 1.00 91.50 202 ALA A CA 1
ATOM 1618 C C . ALA A 1 202 ? -8.084 -10.107 -29.236 1.00 91.50 202 ALA A C 1
ATOM 1620 O O . ALA A 1 202 ? -8.862 -10.932 -29.714 1.00 91.50 202 ALA A O 1
ATOM 1621 N N . LEU A 1 203 ? -8.458 -9.268 -28.264 1.00 93.06 203 LEU A N 1
ATOM 1622 C CA . LEU A 1 203 ? -9.782 -9.303 -27.649 1.00 93.06 203 LEU A CA 1
ATOM 1623 C C . LEU A 1 203 ? -10.883 -8.993 -28.667 1.00 93.06 203 LEU A C 1
ATOM 1625 O O . LEU A 1 203 ? -11.888 -9.696 -28.729 1.00 93.06 203 LEU A O 1
ATOM 1629 N N . LYS A 1 204 ? -10.701 -7.962 -29.498 1.00 93.25 204 LYS A N 1
ATOM 1630 C CA . LYS A 1 204 ? -11.669 -7.584 -30.535 1.00 93.25 204 LYS A CA 1
ATOM 1631 C C . LYS A 1 204 ? -11.869 -8.696 -31.565 1.00 93.25 204 LYS A C 1
ATOM 1633 O O . LYS A 1 204 ? -12.999 -8.907 -32.003 1.00 93.25 204 LYS A O 1
ATOM 1638 N N . THR A 1 205 ? -10.802 -9.388 -31.956 1.00 92.00 205 THR A N 1
ATOM 1639 C CA . THR A 1 205 ? -10.874 -10.537 -32.867 1.00 92.00 205 THR A CA 1
ATOM 1640 C C . THR A 1 205 ? -11.586 -11.713 -32.203 1.00 92.00 205 THR A C 1
ATOM 1642 O O . THR A 1 205 ? -12.520 -12.253 -32.792 1.00 92.00 205 THR A O 1
ATOM 1645 N N . ALA A 1 206 ? -11.234 -12.041 -30.957 1.00 92.94 206 ALA A N 1
ATOM 1646 C CA . ALA A 1 206 ? -11.871 -13.111 -30.194 1.00 92.94 206 ALA A CA 1
ATOM 1647 C C . ALA A 1 206 ? -13.379 -12.874 -30.005 1.00 92.94 206 ALA A C 1
ATOM 1649 O O . ALA A 1 206 ? -14.178 -13.763 -30.274 1.00 92.94 206 ALA A O 1
ATOM 1650 N N . VAL A 1 207 ? -13.784 -11.654 -29.633 1.00 93.69 207 VAL A N 1
ATOM 1651 C CA . VAL A 1 207 ? -15.201 -11.272 -29.472 1.00 93.69 207 VAL A CA 1
ATOM 1652 C C . VAL A 1 207 ? -15.987 -11.411 -30.779 1.00 93.69 207 VAL A C 1
ATOM 1654 O O . VAL A 1 207 ? -17.168 -11.736 -30.754 1.00 93.69 207 VAL A O 1
ATOM 1657 N N . ARG A 1 208 ? -15.363 -11.129 -31.928 1.00 92.44 208 ARG A N 1
ATOM 1658 C CA . ARG A 1 208 ? -16.035 -11.181 -33.237 1.00 92.44 208 ARG A CA 1
ATOM 1659 C C . ARG A 1 208 ? -16.133 -12.588 -33.818 1.00 92.44 208 ARG A C 1
ATOM 1661 O O . ARG A 1 208 ? -17.037 -12.826 -34.610 1.00 92.44 208 ARG A O 1
ATOM 1668 N N . GLY A 1 209 ? -15.173 -13.454 -33.503 1.00 89.12 209 GLY A N 1
ATOM 1669 C CA . GLY A 1 209 ? -15.064 -14.790 -34.089 1.00 89.12 209 GLY A CA 1
ATOM 1670 C C . GLY A 1 209 ? -15.610 -15.918 -33.217 1.00 89.12 209 GLY A C 1
ATOM 1671 O O . GLY A 1 209 ? -15.815 -17.012 -33.729 1.00 89.12 209 GLY A O 1
ATOM 1672 N N . ALA A 1 210 ? -15.821 -15.684 -31.921 1.00 93.81 210 ALA A N 1
ATOM 1673 C CA . ALA A 1 210 ? -16.266 -16.717 -30.998 1.00 93.81 210 ALA A CA 1
ATOM 1674 C C . ALA A 1 210 ? -17.792 -16.834 -30.928 1.00 93.81 210 ALA A C 1
ATOM 1676 O O . ALA A 1 210 ? -18.508 -15.836 -30.875 1.00 93.81 210 ALA A O 1
ATOM 1677 N N . GLU A 1 211 ? -18.273 -18.074 -30.868 1.00 91.75 211 GLU A N 1
ATOM 1678 C CA . GLU A 1 211 ? -19.699 -18.389 -30.733 1.00 91.75 211 GLU A CA 1
ATOM 1679 C C . GLU A 1 211 ? -20.183 -18.298 -29.277 1.00 91.75 211 GLU A C 1
ATOM 1681 O O . GLU A 1 211 ? -21.358 -18.030 -29.023 1.00 91.75 211 GLU A O 1
ATOM 1686 N N . ASP A 1 212 ? -19.274 -18.473 -28.315 1.00 95.12 212 ASP A N 1
ATOM 1687 C CA . ASP A 1 212 ? -19.554 -18.404 -26.885 1.00 95.12 212 ASP A CA 1
ATOM 1688 C C . ASP A 1 212 ? -18.379 -17.822 -26.072 1.00 95.12 212 ASP A C 1
ATOM 1690 O O . ASP A 1 212 ? -17.317 -17.467 -26.595 1.00 95.12 212 ASP A O 1
ATOM 1694 N N . PHE A 1 213 ? -18.589 -17.686 -24.760 1.00 92.81 213 PHE A N 1
ATOM 1695 C CA . PHE A 1 213 ? -17.616 -17.093 -23.844 1.00 92.81 213 PHE A CA 1
ATOM 1696 C C . PHE A 1 213 ? -16.328 -17.917 -23.694 1.00 92.81 213 PHE A C 1
ATOM 1698 O O . PHE A 1 213 ? -15.248 -17.330 -23.598 1.00 92.81 213 PHE A O 1
ATOM 1705 N N . GLU A 1 214 ? -16.409 -19.249 -23.673 1.00 95.50 214 GLU A N 1
ATOM 1706 C CA . GLU A 1 214 ? -15.221 -20.095 -23.495 1.00 95.50 214 GLU A CA 1
ATOM 1707 C C . GLU A 1 214 ? -14.373 -20.114 -24.771 1.00 95.50 214 GLU A C 1
ATOM 1709 O O . GLU A 1 214 ? -13.148 -19.989 -24.695 1.00 95.50 214 GLU A O 1
ATOM 1714 N N . ALA A 1 215 ? -15.012 -20.142 -25.944 1.00 91.69 215 ALA A N 1
ATOM 1715 C CA . ALA A 1 215 ? -14.351 -19.966 -27.231 1.00 91.69 215 ALA A CA 1
ATOM 1716 C C . ALA A 1 215 ? -13.665 -18.592 -27.326 1.00 91.69 215 ALA A C 1
ATOM 1718 O O . ALA A 1 215 ? -12.506 -18.504 -27.734 1.00 91.69 215 ALA A O 1
ATOM 1719 N N . MET A 1 216 ? -14.329 -17.522 -26.872 1.00 95.12 216 MET A N 1
ATOM 1720 C CA . MET A 1 216 ? -13.751 -16.173 -26.832 1.00 95.12 216 MET A CA 1
ATOM 1721 C C . MET A 1 216 ? -12.528 -16.118 -25.914 1.00 95.12 216 MET A C 1
ATOM 1723 O O . MET A 1 216 ? -11.487 -15.580 -26.289 1.00 95.12 216 MET A O 1
ATOM 1727 N N . LYS A 1 217 ? -12.640 -16.676 -24.705 1.00 94.38 217 LYS A N 1
ATOM 1728 C CA . LYS A 1 217 ? -11.552 -16.708 -23.726 1.00 94.38 217 LYS A CA 1
ATOM 1729 C C . LYS A 1 217 ? -10.353 -17.492 -24.254 1.00 94.38 217 LYS A C 1
ATOM 1731 O O . LYS A 1 217 ? -9.229 -17.006 -24.153 1.00 94.38 217 LYS A O 1
ATOM 1736 N N . SER A 1 218 ? -10.585 -18.672 -24.828 1.00 93.69 218 SER A N 1
ATOM 1737 C CA . SER A 1 218 ? -9.526 -19.505 -25.400 1.00 93.69 218 SER A CA 1
ATOM 1738 C C . SER A 1 218 ? -8.819 -18.799 -26.559 1.00 93.69 218 SER A C 1
ATOM 1740 O O . SER A 1 218 ? -7.592 -18.728 -26.559 1.00 93.69 218 SER A O 1
ATOM 1742 N N . ALA A 1 219 ? -9.576 -18.198 -27.483 1.00 91.81 219 ALA A N 1
ATOM 1743 C CA . ALA A 1 219 ? -9.016 -17.457 -28.610 1.00 91.81 219 ALA A CA 1
ATOM 1744 C C . ALA A 1 219 ? -8.205 -16.228 -28.165 1.00 91.81 219 ALA A C 1
ATOM 1746 O O . ALA A 1 219 ? -7.132 -15.967 -28.704 1.00 91.81 2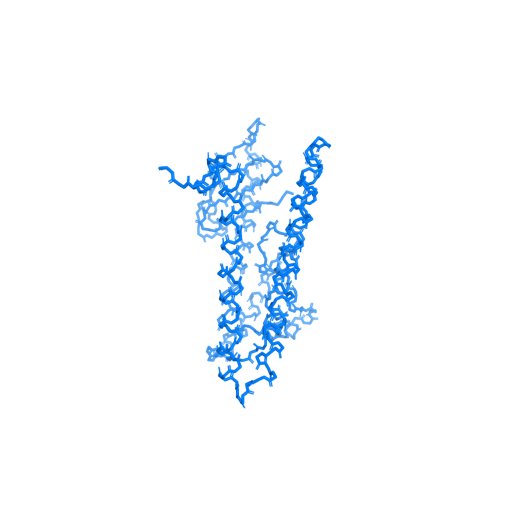19 ALA A O 1
ATOM 1747 N N . PHE A 1 220 ? -8.689 -15.486 -27.163 1.00 93.88 220 PHE A N 1
ATOM 1748 C CA . PHE A 1 220 ? -7.966 -14.339 -26.615 1.00 93.88 220 PHE A CA 1
ATOM 1749 C C . PHE A 1 220 ? -6.637 -14.750 -25.971 1.00 93.88 220 PHE A C 1
ATOM 1751 O O . PHE A 1 220 ? -5.611 -14.139 -26.260 1.00 93.88 220 PHE A O 1
ATOM 1758 N N . LEU A 1 221 ? -6.642 -15.784 -25.123 1.00 93.19 221 LEU A N 1
ATOM 1759 C CA . LEU A 1 221 ? -5.427 -16.247 -24.448 1.00 93.19 221 LEU A CA 1
ATOM 1760 C C . LEU A 1 221 ? -4.395 -16.784 -25.445 1.00 93.19 221 LEU A C 1
ATOM 1762 O O . LEU A 1 221 ? -3.237 -16.393 -25.366 1.00 93.19 221 LEU A O 1
ATOM 1766 N N . ALA A 1 222 ? -4.821 -17.580 -26.432 1.00 91.88 222 ALA A N 1
ATOM 1767 C CA . ALA A 1 222 ? -3.925 -18.090 -27.470 1.00 91.88 222 ALA A CA 1
ATOM 1768 C C . ALA A 1 222 ? -3.243 -16.956 -28.256 1.00 91.88 222 ALA A C 1
ATOM 1770 O O . ALA A 1 222 ? -2.034 -16.989 -28.469 1.00 91.88 222 ALA A O 1
ATOM 1771 N N . ALA A 1 223 ? -3.996 -15.916 -28.626 1.00 90.62 223 ALA A N 1
ATOM 1772 C CA . ALA A 1 223 ? -3.444 -14.753 -29.317 1.00 90.62 223 ALA A CA 1
ATOM 1773 C C . ALA A 1 223 ? -2.468 -13.944 -28.439 1.00 90.62 223 ALA A C 1
ATOM 1775 O O . ALA A 1 223 ? -1.485 -13.401 -28.943 1.00 90.62 223 ALA A O 1
ATOM 1776 N N . MET A 1 224 ? -2.718 -13.858 -27.128 1.00 92.06 224 MET A N 1
ATOM 1777 C CA . MET A 1 224 ? -1.797 -13.206 -26.189 1.00 92.06 224 MET A CA 1
ATOM 1778 C C . MET A 1 224 ? -0.498 -14.002 -26.011 1.00 92.06 224 MET A C 1
ATOM 1780 O O . MET A 1 224 ? 0.575 -13.397 -25.978 1.00 92.06 224 MET A O 1
ATOM 1784 N N . ASP A 1 225 ? -0.579 -15.331 -25.937 1.00 90.44 225 ASP A N 1
ATOM 1785 C CA . ASP A 1 225 ? 0.588 -16.214 -25.828 1.00 90.44 225 ASP A CA 1
ATOM 1786 C C . ASP A 1 225 ? 1.441 -16.182 -27.107 1.00 90.44 225 ASP A C 1
ATOM 1788 O O . ASP A 1 225 ? 2.671 -16.098 -27.041 1.00 90.44 225 ASP A O 1
ATOM 1792 N N . GLU A 1 226 ? 0.803 -16.175 -28.281 1.00 89.38 226 GLU A N 1
ATOM 1793 C CA . GLU A 1 226 ? 1.490 -16.013 -29.566 1.00 89.38 226 GLU A CA 1
ATOM 1794 C C . GLU A 1 226 ? 2.207 -14.659 -29.643 1.00 89.38 226 GLU A C 1
ATOM 1796 O O . GLU A 1 226 ? 3.399 -14.607 -29.950 1.00 89.38 226 GLU A O 1
ATOM 1801 N N . ALA A 1 227 ? 1.529 -13.565 -29.277 1.00 85.75 227 ALA A N 1
ATOM 1802 C CA . ALA A 1 227 ? 2.141 -12.239 -29.241 1.00 85.75 227 ALA A CA 1
ATOM 1803 C C . ALA A 1 227 ? 3.340 -12.176 -28.275 1.00 85.75 227 ALA A C 1
ATOM 1805 O O . ALA A 1 227 ? 4.360 -11.567 -28.600 1.00 85.75 227 ALA A O 1
ATOM 1806 N N . GLY A 1 228 ? 3.243 -12.830 -27.112 1.00 85.56 228 GLY A N 1
ATOM 1807 C CA . GLY A 1 228 ? 4.354 -12.949 -26.165 1.00 85.56 228 GLY A CA 1
ATOM 1808 C C . GLY A 1 228 ? 5.531 -13.750 -26.724 1.00 85.56 228 GLY A C 1
ATOM 1809 O O . GLY A 1 228 ? 6.685 -13.372 -26.529 1.00 85.56 228 GLY A O 1
ATOM 1810 N N . THR A 1 229 ? 5.248 -14.818 -27.470 1.00 88.00 229 THR A N 1
ATOM 1811 C CA . THR A 1 229 ? 6.271 -15.637 -28.135 1.00 88.00 229 THR A CA 1
ATOM 1812 C C . THR A 1 229 ? 7.008 -14.836 -29.209 1.00 88.00 229 THR A C 1
ATOM 1814 O O . THR A 1 229 ? 8.237 -14.862 -29.260 1.00 88.00 229 THR A O 1
ATOM 1817 N N . VAL A 1 230 ? 6.282 -14.073 -30.032 1.00 85.62 230 VAL A N 1
ATOM 1818 C CA . VAL A 1 230 ? 6.877 -13.208 -31.063 1.00 85.62 230 VAL A CA 1
ATOM 1819 C C . VAL A 1 230 ? 7.762 -12.126 -30.438 1.00 85.62 230 VAL A C 1
ATOM 1821 O O . VAL A 1 230 ? 8.892 -11.941 -30.884 1.00 85.62 230 VAL A O 1
ATOM 1824 N N . ASP A 1 231 ? 7.299 -11.443 -29.385 1.00 84.19 231 ASP A N 1
ATOM 1825 C CA . ASP A 1 231 ? 8.098 -10.428 -28.678 1.00 84.19 231 ASP A CA 1
ATOM 1826 C C . ASP A 1 231 ? 9.380 -11.026 -28.075 1.00 84.19 231 ASP A C 1
ATOM 1828 O O . ASP A 1 231 ? 10.459 -10.446 -28.203 1.00 84.19 231 ASP A O 1
ATOM 1832 N N . PHE A 1 232 ? 9.291 -12.220 -27.477 1.00 84.81 232 PHE A N 1
ATOM 1833 C CA . PHE A 1 232 ? 10.463 -12.933 -26.968 1.00 84.81 232 PHE A CA 1
ATOM 1834 C C . PHE A 1 232 ? 11.493 -13.206 -28.073 1.00 84.81 232 PHE A C 1
ATOM 1836 O O . PHE A 1 232 ? 12.669 -12.886 -27.893 1.00 84.81 232 PHE A O 1
ATOM 1843 N N . LEU A 1 233 ? 11.051 -13.733 -29.220 1.00 89.19 233 LEU A N 1
ATOM 1844 C CA . LEU A 1 233 ? 11.929 -14.011 -30.360 1.00 89.19 233 LEU A CA 1
ATOM 1845 C C . LEU A 1 233 ? 12.598 -12.735 -30.876 1.00 89.19 233 LEU A C 1
ATOM 1847 O O . LEU A 1 233 ? 13.814 -12.706 -31.031 1.00 89.19 233 LEU A O 1
ATOM 1851 N N . VAL A 1 234 ? 11.838 -11.650 -31.059 1.00 86.75 234 VAL A N 1
ATOM 1852 C CA . VAL A 1 234 ? 12.384 -10.361 -31.519 1.00 86.75 234 VAL A CA 1
ATOM 1853 C C . VAL A 1 234 ? 13.449 -9.831 -30.555 1.00 86.75 234 VAL A C 1
ATOM 1855 O O . VAL A 1 234 ? 14.502 -9.365 -30.994 1.00 86.75 234 VAL A O 1
ATOM 1858 N N . ARG A 1 235 ? 13.217 -9.918 -29.240 1.00 84.88 235 ARG A N 1
ATOM 1859 C CA . ARG A 1 235 ? 14.199 -9.487 -28.230 1.00 84.88 235 ARG A CA 1
ATOM 1860 C C . ARG A 1 235 ? 15.450 -10.350 -28.229 1.00 84.88 235 ARG A C 1
ATOM 1862 O O . ARG A 1 235 ? 16.545 -9.809 -28.097 1.00 84.88 235 ARG A O 1
ATOM 1869 N N . GLN A 1 236 ? 15.290 -11.662 -28.368 1.00 87.06 236 GLN A N 1
ATOM 1870 C CA . GLN A 1 236 ? 16.412 -12.586 -28.463 1.00 87.06 236 GLN A CA 1
ATOM 1871 C C . GLN A 1 236 ? 17.259 -12.272 -29.700 1.00 87.06 236 GLN A C 1
ATOM 1873 O O . GLN A 1 236 ? 18.447 -12.001 -29.559 1.00 87.06 236 GLN A O 1
ATOM 1878 N N . THR A 1 237 ? 16.638 -12.172 -30.878 1.00 88.38 237 THR A N 1
ATOM 1879 C CA . THR A 1 237 ? 17.327 -11.821 -32.127 1.00 88.38 237 THR A CA 1
ATOM 1880 C C . THR A 1 237 ? 18.031 -10.470 -32.025 1.00 88.38 237 THR A C 1
ATOM 1882 O O . THR A 1 237 ? 19.181 -10.339 -32.432 1.00 88.38 237 THR A O 1
ATOM 1885 N N . ARG A 1 238 ? 17.390 -9.457 -31.429 1.00 88.81 238 ARG A N 1
ATOM 1886 C CA . ARG A 1 238 ? 18.035 -8.161 -31.184 1.00 88.81 238 ARG A CA 1
ATOM 1887 C C . ARG A 1 238 ? 19.293 -8.305 -30.322 1.00 88.81 238 ARG A C 1
ATOM 1889 O O . ARG A 1 238 ? 20.312 -7.700 -30.646 1.00 88.81 238 ARG A O 1
ATOM 1896 N N . ALA A 1 239 ? 19.229 -9.080 -29.241 1.00 85.12 239 ALA A N 1
ATOM 1897 C CA . ALA A 1 239 ? 20.379 -9.308 -28.373 1.00 85.12 239 ALA A CA 1
ATOM 1898 C C . ALA A 1 239 ? 21.511 -10.043 -29.107 1.00 85.12 239 ALA A C 1
ATOM 1900 O O . ALA A 1 239 ? 22.677 -9.690 -28.925 1.00 85.12 239 ALA A O 1
ATOM 1901 N N . ASP A 1 240 ? 21.173 -11.014 -29.955 1.00 87.56 240 ASP A N 1
ATOM 1902 C CA . ASP A 1 240 ? 22.146 -11.741 -30.769 1.00 87.56 240 ASP A CA 1
ATOM 1903 C C . ASP A 1 240 ? 22.831 -10.812 -31.786 1.00 87.56 240 ASP A C 1
ATOM 1905 O O . ASP A 1 240 ? 24.055 -10.858 -31.921 1.00 87.56 240 ASP A O 1
ATOM 1909 N N . ILE A 1 241 ? 22.085 -9.886 -32.402 1.00 88.38 241 ILE A N 1
ATOM 1910 C CA . ILE A 1 241 ? 22.628 -8.836 -33.282 1.00 88.38 241 ILE A CA 1
ATOM 1911 C C . ILE A 1 241 ? 23.576 -7.905 -32.514 1.00 88.38 241 ILE A C 1
ATOM 1913 O O . ILE A 1 241 ? 24.713 -7.687 -32.934 1.00 88.38 241 ILE A O 1
ATOM 1917 N N . GLU A 1 242 ? 23.132 -7.348 -31.383 1.00 87.62 242 GLU A N 1
ATOM 1918 C CA . GLU A 1 242 ? 23.915 -6.385 -30.592 1.00 87.62 242 GLU A CA 1
ATOM 1919 C C . GLU A 1 242 ? 25.205 -7.008 -30.035 1.00 87.62 242 GLU A C 1
ATOM 1921 O O . GLU A 1 242 ? 26.228 -6.331 -29.914 1.00 87.62 242 GLU A O 1
ATOM 1926 N N . GLN A 1 243 ? 25.174 -8.303 -29.714 1.00 90.31 243 GLN A N 1
ATOM 1927 C CA . GLN A 1 243 ? 26.306 -9.039 -29.149 1.00 90.31 243 GLN A CA 1
ATOM 1928 C C . GLN A 1 243 ? 27.137 -9.780 -30.203 1.00 90.31 243 GLN A C 1
ATOM 1930 O O . GLN A 1 243 ? 28.120 -10.418 -29.824 1.00 90.31 243 GLN A O 1
ATOM 1935 N N . ARG A 1 244 ? 26.762 -9.699 -31.490 1.00 84.56 244 ARG A N 1
ATOM 1936 C CA . ARG A 1 244 ? 27.371 -10.456 -32.598 1.00 84.56 244 ARG A CA 1
ATOM 1937 C C . ARG A 1 244 ? 27.490 -11.951 -32.281 1.00 84.56 244 ARG A C 1
ATOM 1939 O O . ARG A 1 244 ? 28.581 -12.519 -32.281 1.00 84.56 244 ARG A O 1
ATOM 1946 N N . LYS A 1 245 ? 26.364 -12.575 -31.938 1.00 85.50 245 LYS A N 1
ATOM 1947 C CA . LYS A 1 245 ? 26.256 -14.002 -31.596 1.00 85.50 245 LYS A CA 1
ATOM 1948 C C . LYS A 1 245 ? 25.506 -14.786 -32.673 1.00 85.50 245 LYS A C 1
ATOM 1950 O O . LYS A 1 245 ? 24.740 -14.207 -33.438 1.00 85.50 245 LYS A O 1
ATOM 1955 N N . GLY A 1 246 ? 25.723 -16.105 -32.692 1.00 83.12 246 GLY A N 1
ATOM 1956 C CA . GLY A 1 246 ? 25.114 -17.016 -33.666 1.00 83.12 246 GLY A CA 1
ATOM 1957 C C . GLY A 1 246 ? 25.473 -16.617 -35.096 1.00 83.12 246 GLY A C 1
ATOM 1958 O O . GLY A 1 246 ? 26.625 -16.283 -35.379 1.00 83.12 246 GLY A O 1
ATOM 1959 N N . GLU A 1 247 ? 24.462 -16.562 -35.960 1.00 79.19 247 GLU A N 1
ATOM 1960 C CA . GLU A 1 247 ? 24.569 -16.084 -37.343 1.00 79.19 247 GLU A CA 1
ATOM 1961 C C . GLU A 1 247 ? 25.070 -14.633 -37.466 1.00 79.19 247 GLU A C 1
ATOM 1963 O O . GLU A 1 247 ? 25.643 -14.271 -38.483 1.00 79.19 247 GLU A O 1
ATOM 1968 N N . PHE A 1 248 ? 24.953 -13.796 -36.429 1.00 84.75 248 PHE A N 1
ATOM 1969 C CA . PHE A 1 248 ? 25.440 -12.407 -36.466 1.00 84.75 248 PHE A CA 1
ATOM 1970 C C . PHE A 1 248 ? 26.907 -12.250 -36.025 1.00 84.75 248 PHE A C 1
ATOM 1972 O O . PHE A 1 248 ? 27.406 -11.124 -35.924 1.00 84.75 248 PHE A O 1
ATOM 1979 N N . GLY A 1 249 ? 27.594 -13.354 -35.706 1.00 77.19 249 GLY A N 1
ATOM 1980 C CA . GLY A 1 249 ? 29.003 -13.370 -35.299 1.00 77.19 249 GLY A CA 1
ATOM 1981 C C . GLY A 1 249 ? 30.006 -13.429 -36.454 1.00 77.19 249 GLY A C 1
ATOM 1982 O O . GLY A 1 249 ? 31.179 -13.107 -36.252 1.00 77.19 249 GLY A O 1
ATOM 1983 N N . SER A 1 250 ? 29.558 -13.812 -37.650 1.00 78.44 250 SER A N 1
ATOM 1984 C CA . SER A 1 250 ? 30.359 -13.909 -38.873 1.00 78.44 250 SER A CA 1
ATOM 1985 C C . SER A 1 250 ? 29.863 -12.921 -39.934 1.00 78.44 250 SER A C 1
ATOM 1987 O O . SER A 1 250 ? 28.677 -12.602 -40.005 1.00 78.44 250 SER A O 1
ATOM 1989 N N . ASP A 1 251 ? 30.777 -12.409 -40.766 1.00 73.69 251 ASP A N 1
ATOM 1990 C CA . ASP A 1 251 ? 30.440 -11.434 -41.820 1.00 73.69 251 ASP A CA 1
ATOM 1991 C C . ASP A 1 251 ? 29.579 -12.048 -42.945 1.00 73.69 251 ASP A C 1
ATOM 1993 O O . ASP A 1 251 ? 28.929 -11.316 -43.692 1.00 73.69 251 ASP A O 1
ATOM 1997 N N . ASP A 1 252 ? 29.576 -13.377 -43.080 1.00 78.62 252 ASP A N 1
ATOM 1998 C CA . ASP A 1 252 ? 28.803 -14.127 -44.075 1.00 78.62 252 ASP A CA 1
ATOM 1999 C C . ASP A 1 252 ? 27.499 -14.732 -43.528 1.00 78.62 252 ASP A C 1
ATOM 2001 O O . ASP A 1 252 ? 26.717 -15.279 -44.307 1.00 78.62 252 ASP A O 1
ATOM 2005 N N . GLY A 1 253 ? 27.216 -14.584 -42.230 1.00 61.34 253 GLY A N 1
ATOM 2006 C CA . GLY A 1 253 ? 25.929 -14.965 -41.651 1.00 61.34 253 GLY A CA 1
ATOM 2007 C C . GLY A 1 253 ? 25.770 -16.456 -41.343 1.00 61.34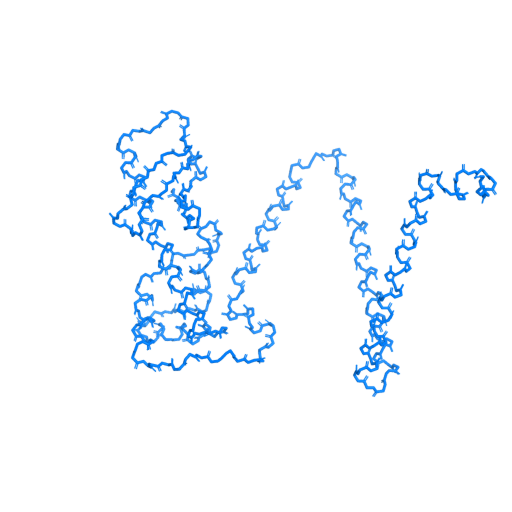 253 GLY A C 1
ATOM 2008 O O . GLY A 1 253 ? 24.647 -16.918 -41.153 1.00 61.34 253 GLY A O 1
ATOM 2009 N N . VAL A 1 254 ? 26.857 -17.233 -41.350 1.00 63.38 254 VAL A N 1
ATOM 2010 C CA . VAL A 1 254 ? 26.825 -18.689 -41.131 1.00 63.38 254 VAL A CA 1
ATOM 2011 C C . VAL A 1 254 ? 27.512 -19.033 -39.809 1.00 63.38 254 VAL A C 1
ATOM 2013 O O . VAL A 1 254 ? 28.633 -18.587 -39.559 1.00 63.38 254 VAL A O 1
ATOM 2016 N N . GLU A 1 255 ? 26.839 -19.815 -38.955 1.00 58.47 255 GLU A N 1
ATOM 2017 C CA . GLU A 1 255 ? 27.417 -20.323 -37.702 1.00 58.47 255 GLU A CA 1
ATOM 2018 C C . GLU A 1 255 ? 28.625 -21.227 -38.004 1.00 58.47 255 GLU A C 1
ATOM 2020 O O . GLU A 1 255 ? 28.514 -22.190 -38.768 1.00 58.47 255 GLU A O 1
ATOM 2025 N N . GLY A 1 256 ? 29.783 -20.888 -37.427 1.00 54.56 256 GLY A N 1
ATOM 2026 C CA . GLY A 1 256 ? 31.016 -21.681 -37.496 1.00 54.56 256 GLY A CA 1
ATOM 2027 C C . GLY A 1 256 ? 31.118 -22.731 -36.399 1.00 54.56 256 GLY A C 1
ATOM 2028 O O . GLY A 1 256 ? 30.619 -22.468 -35.281 1.00 54.56 256 GLY A O 1
#